Protein AF-A0A832JY62-F1 (afdb_monomer)

Secondary structure (DSSP, 8-state):
------------------------------------------------TTHHHHHHHHHHHHHHHHHHHHHHHHHHHHHHHHHHHHHS--SSSHHHHTEEEEE-SSS-EEEEE-STTHHHHHH-B--EEE--SSSSSEEEEETTEEEEES-EEE--B----SHHHHHHHHHHHHHHHHHHHHH--

Radius of gyration: 41.29 Å; Cα contacts (8 Å, |Δi|>4): 169; chains: 1; bounding box: 67×42×132 Å

pLDDT: mean 79.75, std 22.38, range [31.27, 98.19]

Structure (mmCIF, N/CA/C/O backbone):
data_AF-A0A832JY62-F1
#
_entry.id   AF-A0A832JY62-F1
#
loop_
_atom_site.group_PDB
_atom_site.id
_atom_site.type_symbol
_atom_site.label_atom_id
_atom_site.label_alt_id
_atom_site.label_comp_id
_atom_site.label_asym_id
_atom_site.label_entity_id
_atom_site.label_seq_id
_atom_site.pdbx_PDB_ins_code
_atom_site.Cartn_x
_atom_site.Cartn_y
_atom_site.Cartn_z
_atom_site.occupancy
_atom_site.B_iso_or_equiv
_atom_site.auth_seq_id
_atom_site.auth_comp_id
_atom_site.auth_asym_id
_atom_site.auth_atom_id
_atom_site.pdbx_PDB_model_num
ATOM 1 N N . MET A 1 1 ? -41.270 -20.303 -47.108 1.00 41.47 1 MET A N 1
ATOM 2 C CA . MET A 1 1 ? -42.166 -19.644 -48.076 1.00 41.47 1 MET A CA 1
ATOM 3 C C . MET A 1 1 ? -41.307 -18.665 -48.863 1.00 41.47 1 MET A C 1
ATOM 5 O O . MET A 1 1 ? -41.052 -17.572 -48.389 1.00 41.47 1 MET A O 1
ATOM 9 N N . GLU A 1 2 ? -40.731 -19.135 -49.970 1.00 43.78 2 GLU A N 1
ATOM 10 C CA . GLU A 1 2 ? -40.207 -18.284 -51.058 1.00 43.78 2 GLU A CA 1
ATOM 11 C C . GLU A 1 2 ? -41.409 -17.727 -51.858 1.00 43.78 2 GLU A C 1
ATOM 13 O O . GLU A 1 2 ? -42.483 -18.337 -51.776 1.00 43.78 2 GLU A O 1
ATOM 18 N N . PRO A 1 3 ? -41.300 -16.574 -52.556 1.00 45.66 3 PRO A N 1
ATOM 19 C CA . PRO A 1 3 ? -40.520 -16.409 -53.808 1.00 45.66 3 PRO A CA 1
ATOM 20 C C . PRO A 1 3 ? -39.631 -15.138 -53.799 1.00 45.66 3 PRO A C 1
ATOM 22 O O . PRO A 1 3 ? -39.894 -14.220 -53.035 1.00 45.66 3 PRO A O 1
ATOM 25 N N . ARG A 1 4 ? -38.452 -15.051 -54.438 1.00 35.66 4 ARG A N 1
ATOM 26 C CA . ARG A 1 4 ? -38.005 -15.163 -55.851 1.00 35.66 4 ARG A CA 1
ATOM 27 C C . ARG A 1 4 ? -38.458 -14.044 -56.814 1.00 35.66 4 ARG A C 1
ATOM 29 O O . ARG A 1 4 ? -39.656 -13.854 -56.997 1.00 35.66 4 ARG A O 1
ATOM 36 N N . ARG A 1 5 ? -37.446 -13.551 -57.565 1.00 39.66 5 ARG A N 1
ATOM 37 C CA . ARG A 1 5 ? -37.424 -12.810 -58.858 1.00 39.66 5 ARG A CA 1
ATOM 38 C C . ARG A 1 5 ? -37.505 -11.288 -58.779 1.00 39.66 5 ARG A C 1
ATOM 40 O O . ARG A 1 5 ? -38.208 -10.772 -57.926 1.00 39.66 5 ARG A O 1
ATOM 47 N N . ASP A 1 6 ? -36.951 -10.499 -59.695 1.00 35.69 6 ASP A N 1
ATOM 48 C CA . ASP A 1 6 ? -35.876 -10.543 -60.714 1.00 35.69 6 ASP A CA 1
ATOM 49 C C . ASP A 1 6 ? -35.924 -9.144 -61.379 1.00 35.69 6 ASP A C 1
ATOM 51 O O . ASP A 1 6 ? -36.928 -8.442 -61.252 1.00 35.69 6 ASP A O 1
ATOM 55 N N . ASN A 1 7 ? -34.898 -8.830 -62.176 1.00 33.78 7 ASN A N 1
ATOM 56 C CA . ASN A 1 7 ? -34.826 -7.801 -63.230 1.00 33.78 7 ASN A CA 1
ATOM 57 C C . ASN A 1 7 ? -34.661 -6.330 -62.812 1.00 33.78 7 ASN A C 1
ATOM 59 O O . ASN A 1 7 ? -35.440 -5.791 -62.038 1.00 33.78 7 ASN A O 1
ATOM 63 N N . ALA A 1 8 ? -33.599 -5.626 -63.219 1.00 36.44 8 ALA A N 1
ATOM 64 C CA . ALA A 1 8 ? -33.007 -5.435 -64.558 1.00 36.44 8 ALA A CA 1
ATOM 65 C C . ALA A 1 8 ? -33.852 -4.548 -65.489 1.00 36.44 8 ALA A C 1
ATOM 67 O O . ALA A 1 8 ? -35.018 -4.837 -65.732 1.00 36.44 8 ALA A O 1
ATOM 68 N N . ASP A 1 9 ? -33.163 -3.525 -66.007 1.00 39.41 9 ASP A N 1
ATOM 69 C CA . ASP A 1 9 ? -33.406 -2.752 -67.231 1.00 39.41 9 ASP A CA 1
ATOM 70 C C . ASP A 1 9 ? -34.7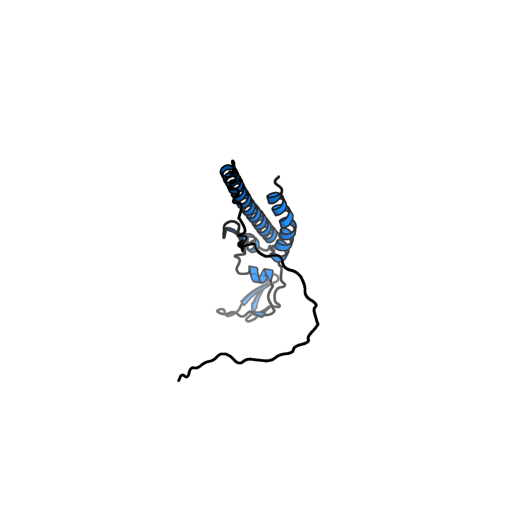66 -2.075 -67.450 1.00 39.41 9 ASP A C 1
ATOM 72 O O . ASP A 1 9 ? -35.760 -2.731 -67.731 1.00 39.41 9 ASP A O 1
ATOM 76 N N . ASP A 1 10 ? -34.750 -0.735 -67.507 1.00 35.62 10 ASP A N 1
ATOM 77 C CA . ASP A 1 10 ? -35.315 0.012 -68.647 1.00 35.62 10 ASP A CA 1
ATOM 78 C C . ASP A 1 10 ? -34.873 1.492 -68.573 1.00 35.62 10 ASP A C 1
ATOM 80 O O . ASP A 1 10 ? -35.190 2.214 -67.634 1.00 35.62 10 ASP A O 1
ATOM 84 N N . GLN A 1 11 ? -33.918 1.919 -69.399 1.00 35.34 11 GLN A N 1
ATOM 85 C CA . GLN A 1 11 ? -34.131 2.577 -70.695 1.00 35.34 11 GLN A CA 1
ATOM 86 C C . GLN A 1 11 ? -34.670 4.028 -70.644 1.00 35.34 11 GLN A C 1
ATOM 88 O O . GLN A 1 11 ? -35.817 4.296 -70.308 1.00 35.34 11 GLN A O 1
ATOM 93 N N . ARG A 1 12 ? -33.850 4.905 -71.256 1.00 35.59 12 ARG A N 1
ATOM 94 C CA . ARG A 1 12 ? -34.181 5.822 -72.377 1.00 35.59 12 ARG A CA 1
ATOM 95 C C . ARG A 1 12 ? -34.446 7.323 -72.133 1.00 35.59 12 ARG A C 1
ATOM 97 O O . ARG A 1 12 ? -35.351 7.713 -71.412 1.00 35.59 12 ARG A O 1
ATOM 104 N N . ARG A 1 13 ? -33.804 8.078 -73.056 1.00 37.00 13 ARG A N 1
ATOM 105 C CA . ARG A 1 13 ? -34.115 9.408 -73.659 1.00 37.00 13 ARG A CA 1
ATOM 106 C C . ARG A 1 13 ? -33.598 10.622 -72.869 1.00 37.00 13 ARG A C 1
ATOM 108 O O . ARG A 1 13 ? -33.845 10.713 -71.684 1.00 37.00 13 ARG A O 1
ATOM 115 N N . GLY A 1 14 ? -32.911 11.619 -73.433 1.00 31.27 14 GLY A N 1
ATOM 116 C CA . GLY A 1 14 ? -32.567 11.979 -74.817 1.00 31.27 14 GLY A CA 1
ATOM 117 C C . GLY A 1 14 ? -32.616 13.513 -74.984 1.00 31.27 14 GLY A C 1
ATOM 118 O O . GLY A 1 14 ? -33.577 14.102 -74.509 1.00 31.27 14 GLY A O 1
ATOM 119 N N . ALA A 1 15 ? -31.612 14.135 -75.626 1.00 38.12 15 ALA A N 1
ATOM 120 C CA . ALA A 1 15 ? -31.622 15.444 -76.336 1.00 38.12 15 ALA A CA 1
ATOM 121 C C . ALA A 1 15 ? -30.154 15.814 -76.675 1.00 38.12 15 ALA A C 1
ATOM 123 O O . ALA A 1 15 ? -29.345 15.917 -75.762 1.00 38.12 15 ALA A O 1
ATOM 124 N N . LEU A 1 16 ? -29.649 15.773 -77.918 1.00 33.66 16 LEU A N 1
ATOM 125 C CA . LEU A 1 16 ? -29.887 16.615 -79.111 1.00 33.66 16 LEU A CA 1
ATOM 126 C C . LEU A 1 16 ? -29.665 18.118 -78.886 1.00 33.66 16 LEU A C 1
ATOM 128 O O . LEU A 1 16 ? -30.463 18.718 -78.184 1.00 33.66 16 LEU A O 1
ATOM 132 N N . LEU A 1 17 ? -28.626 18.669 -79.540 1.00 36.94 17 LEU A N 1
ATOM 133 C CA . LEU A 1 17 ? -28.486 19.985 -80.216 1.00 36.94 17 LEU A CA 1
ATOM 134 C C . LEU A 1 17 ? -27.032 20.048 -80.764 1.00 36.94 17 LEU A C 1
ATOM 136 O O . LEU A 1 17 ? -26.088 20.179 -79.996 1.00 36.94 17 LEU A O 1
ATOM 140 N N . SER A 1 18 ? -26.749 19.610 -81.997 1.00 34.44 18 SER A N 1
ATOM 141 C CA . SER A 1 18 ? -26.730 20.374 -83.265 1.00 34.44 18 SER A CA 1
ATOM 142 C C . SER A 1 18 ? -25.789 21.593 -83.290 1.00 34.44 18 SER A C 1
ATOM 144 O O . SER A 1 18 ? -26.078 22.609 -82.664 1.00 34.44 18 SER A O 1
ATOM 146 N N . GLY A 1 19 ? -24.729 21.525 -84.105 1.00 34.62 19 GLY A N 1
ATOM 147 C CA . GLY A 1 19 ? -23.830 22.651 -84.378 1.00 34.62 19 GLY A CA 1
ATOM 148 C C . GLY A 1 19 ? -22.777 22.362 -85.457 1.00 34.62 19 GLY A C 1
ATOM 149 O O . GLY A 1 19 ? -21.625 22.133 -85.130 1.00 34.62 19 GLY A O 1
ATOM 150 N N . SER A 1 20 ? -23.226 22.330 -86.717 1.00 36.06 20 SER A N 1
ATOM 151 C CA . SER A 1 20 ? -22.556 22.725 -87.978 1.00 36.06 20 SER A CA 1
ATOM 152 C C . SER A 1 20 ? -21.023 22.627 -88.153 1.00 36.06 20 SER A C 1
ATOM 154 O O . SER A 1 20 ? -20.261 23.330 -87.499 1.00 36.06 20 SER A O 1
ATOM 156 N N . GLY A 1 21 ? -20.598 21.870 -89.180 1.00 34.09 21 GLY A N 1
ATOM 157 C CA . GLY A 1 21 ? -19.250 21.919 -89.785 1.00 34.09 21 GLY A CA 1
ATOM 158 C C . GLY A 1 21 ? -18.989 23.180 -90.642 1.00 34.09 21 GLY A C 1
ATOM 159 O O . GLY A 1 21 ? -19.863 24.049 -90.713 1.00 34.09 21 GLY A O 1
ATOM 160 N N . PRO A 1 22 ? -17.828 23.279 -91.335 1.00 45.84 22 PRO A N 1
ATOM 161 C CA . PRO A 1 22 ? -17.599 22.396 -92.482 1.00 45.84 22 PRO A CA 1
ATOM 162 C C . PRO A 1 22 ? -16.175 21.818 -92.672 1.00 45.84 22 PRO A C 1
ATOM 164 O O . PRO A 1 22 ? -15.152 22.467 -92.488 1.00 45.84 22 PRO A O 1
ATOM 167 N N . ASP A 1 23 ? -16.205 20.563 -93.115 1.00 38.84 23 ASP A N 1
ATOM 168 C CA . ASP A 1 23 ? -15.407 19.833 -94.112 1.00 38.84 23 ASP A CA 1
ATOM 169 C C . ASP A 1 23 ? -14.308 20.577 -94.925 1.00 38.84 23 ASP A C 1
ATOM 171 O O . ASP A 1 23 ? -14.597 21.509 -95.678 1.00 38.84 23 ASP A O 1
ATOM 175 N N . ARG A 1 24 ? -13.057 20.079 -94.866 1.00 39.22 24 ARG A N 1
ATOM 176 C CA . ARG A 1 24 ? -12.370 19.308 -95.941 1.00 39.22 24 ARG A CA 1
ATOM 177 C C . ARG A 1 24 ? -10.840 19.303 -95.775 1.00 39.22 24 ARG A C 1
ATOM 179 O O . ARG A 1 24 ? -10.211 20.352 -95.877 1.00 39.22 24 ARG A O 1
ATOM 186 N N . ARG A 1 25 ? -10.249 18.102 -95.720 1.00 35.78 25 ARG A N 1
ATOM 187 C CA . ARG A 1 25 ? -9.328 17.501 -96.724 1.00 35.78 25 ARG A CA 1
ATOM 188 C C . ARG A 1 25 ? -8.416 16.444 -96.074 1.00 35.78 25 ARG A C 1
ATOM 190 O O . ARG A 1 25 ? -7.546 16.770 -95.285 1.00 35.78 25 ARG A O 1
ATOM 197 N N . GLN A 1 26 ? -8.680 15.197 -96.467 1.00 39.81 26 GLN A N 1
ATOM 198 C CA . GLN A 1 26 ? -7.770 14.091 -96.806 1.00 39.81 26 GLN A CA 1
ATOM 199 C C . GLN A 1 26 ? -6.351 14.065 -96.207 1.00 39.81 26 GLN A C 1
ATOM 201 O O . GLN A 1 26 ? -5.515 14.909 -96.514 1.00 39.81 26 GLN A O 1
ATOM 206 N N . GLY A 1 27 ? -6.072 12.966 -95.508 1.00 35.03 27 GLY A N 1
ATOM 207 C CA . GLY A 1 27 ? -4.742 12.430 -95.236 1.00 35.03 27 GLY A CA 1
ATOM 208 C C . GLY A 1 27 ? -4.902 11.017 -94.685 1.00 35.03 27 GLY A C 1
ATOM 209 O O . GLY A 1 27 ? -5.338 10.843 -93.554 1.00 35.03 27 GLY A O 1
ATOM 210 N N . GLU A 1 28 ? -4.679 10.029 -95.542 1.00 38.56 28 GLU A N 1
ATOM 211 C CA . GLU A 1 28 ? -4.754 8.598 -95.257 1.00 38.56 28 GLU A CA 1
ATOM 212 C C . GLU A 1 28 ? -3.644 8.152 -94.298 1.00 38.56 28 GLU A C 1
ATOM 214 O O . GLU A 1 28 ? -2.534 8.666 -94.371 1.00 38.56 28 GLU A O 1
ATOM 219 N N . GLY A 1 29 ? -3.951 7.128 -93.496 1.00 40.09 29 GLY A N 1
ATOM 220 C CA . GLY A 1 29 ? -2.985 6.151 -92.994 1.00 40.09 29 GLY A CA 1
ATOM 221 C C . GLY A 1 29 ? -2.091 6.607 -91.845 1.00 40.09 29 GLY A C 1
ATOM 222 O O . GLY A 1 29 ? -1.123 7.316 -92.054 1.00 40.09 29 GLY A O 1
ATOM 223 N N . GLU A 1 30 ? -2.330 6.065 -90.655 1.00 37.41 30 GLU A N 1
ATOM 224 C CA . GLU A 1 30 ? -1.357 5.143 -90.070 1.00 37.41 30 GLU A CA 1
ATOM 225 C C . GLU A 1 30 ? -1.990 4.360 -88.924 1.00 37.41 30 GLU A C 1
ATOM 227 O O . GLU A 1 30 ? -2.797 4.833 -88.127 1.00 37.41 30 GLU A O 1
ATOM 232 N N . SER A 1 31 ? -1.683 3.082 -88.983 1.00 36.00 31 SER A N 1
ATOM 233 C CA . SER A 1 31 ? -2.134 1.993 -88.156 1.00 36.00 31 SER A CA 1
ATOM 234 C C . SER A 1 31 ? -1.438 1.989 -86.800 1.00 36.00 31 SER A C 1
ATOM 236 O O . SER A 1 31 ? -0.246 2.264 -86.730 1.00 36.00 31 SER A O 1
ATOM 238 N N . SER A 1 32 ? -2.170 1.470 -85.817 1.00 44.47 32 SER A N 1
ATOM 239 C CA . SER A 1 32 ? -1.642 0.702 -84.687 1.00 44.47 32 SER A CA 1
ATOM 240 C C . SER A 1 32 ? -0.983 1.492 -83.557 1.00 44.47 32 SER A C 1
ATOM 242 O O . SER A 1 32 ? 0.049 2.120 -83.730 1.00 44.47 32 SER A O 1
ATOM 244 N N . GLU A 1 33 ? -1.568 1.325 -82.371 1.00 41.84 33 GLU A N 1
ATOM 245 C CA . GL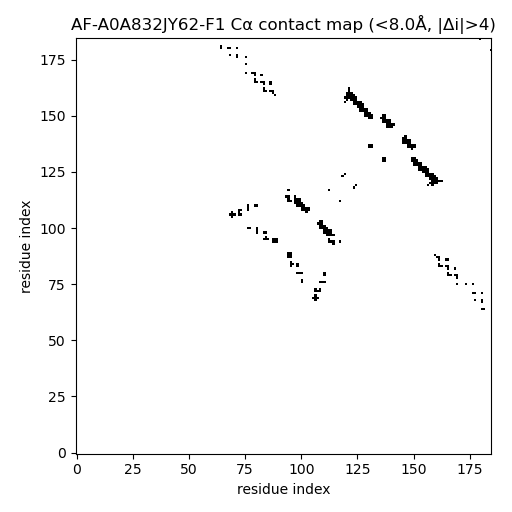U A 1 33 ? -0.923 0.911 -81.111 1.00 41.84 33 G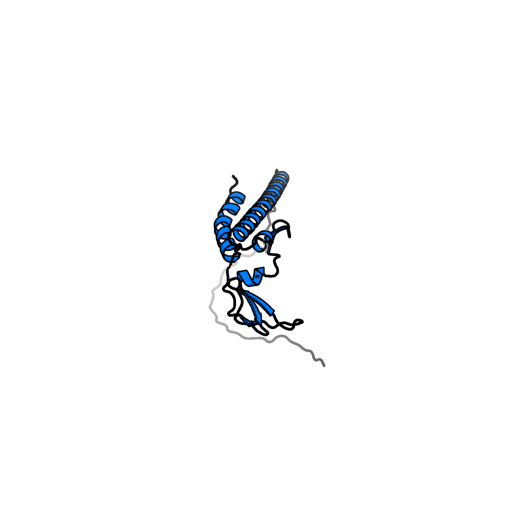LU A CA 1
ATOM 246 C C . GLU A 1 33 ? -1.531 1.679 -79.936 1.00 41.84 33 GLU A C 1
ATOM 248 O O . GLU A 1 33 ? -1.011 2.679 -79.448 1.00 41.84 33 GLU A O 1
ATOM 253 N N . GLU A 1 34 ? -2.669 1.173 -79.451 1.00 43.16 34 GLU A N 1
ATOM 254 C CA . GLU A 1 34 ? -3.119 1.435 -78.086 1.00 43.16 34 GLU A CA 1
ATOM 255 C C . GLU A 1 34 ? -2.125 0.766 -77.126 1.00 43.16 34 GLU A C 1
ATOM 257 O O . GLU A 1 34 ? -2.310 -0.366 -76.681 1.00 43.16 34 GLU A O 1
ATOM 262 N N . ALA A 1 35 ? -1.027 1.461 -76.838 1.00 40.78 35 ALA A N 1
ATOM 263 C CA . ALA A 1 35 ? -0.097 1.081 -75.792 1.00 40.78 35 ALA A CA 1
ATOM 264 C C . ALA A 1 35 ? -0.769 1.320 -74.435 1.00 40.78 35 ALA A C 1
ATOM 266 O O . ALA A 1 35 ? -0.863 2.443 -73.937 1.00 40.78 35 ALA A O 1
ATOM 267 N N . HIS A 1 36 ? -1.268 0.237 -73.842 1.00 48.59 36 HIS A N 1
ATOM 268 C CA . HIS A 1 36 ? -1.489 0.163 -72.406 1.00 48.59 36 HIS A CA 1
ATOM 269 C C . HIS A 1 36 ? -0.164 0.466 -71.703 1.00 48.59 36 HIS A C 1
ATOM 271 O O . HIS A 1 36 ? 0.773 -0.329 -71.742 1.00 48.59 36 HIS A O 1
ATOM 277 N N . GLN A 1 37 ? -0.085 1.638 -71.079 1.00 52.66 37 GLN A N 1
ATOM 278 C CA . GLN A 1 37 ? 0.994 1.981 -70.167 1.00 52.66 37 GLN A CA 1
ATOM 279 C C . GLN A 1 37 ? 0.780 1.160 -68.886 1.00 52.66 37 GLN A C 1
ATOM 281 O O . GLN A 1 37 ? 0.046 1.566 -67.987 1.00 52.66 37 GLN A O 1
ATOM 286 N N . GLU A 1 38 ? 1.355 -0.039 -68.830 1.00 57.62 38 GLU A N 1
ATOM 287 C CA . GLU A 1 38 ? 1.516 -0.752 -67.567 1.00 57.62 38 GLU A CA 1
ATOM 288 C C . GLU A 1 38 ? 2.476 0.070 -66.697 1.00 57.62 38 GLU A C 1
ATOM 290 O O . GLU A 1 38 ? 3.586 0.391 -67.124 1.00 57.62 38 GLU A O 1
ATOM 295 N N . ASP A 1 39 ? 2.032 0.456 -65.498 1.00 54.12 39 ASP A N 1
ATOM 296 C CA . ASP A 1 39 ? 2.879 1.073 -64.477 1.00 54.12 39 ASP A CA 1
ATOM 297 C C . ASP A 1 39 ? 4.049 0.125 -64.165 1.00 54.12 39 ASP A C 1
ATOM 299 O O . ASP A 1 39 ? 3.943 -0.822 -63.376 1.00 54.12 39 ASP A O 1
ATOM 303 N N . GLU A 1 40 ? 5.179 0.364 -64.829 1.00 59.16 40 GLU A N 1
ATOM 304 C CA . GLU A 1 40 ? 6.392 -0.426 -64.692 1.00 59.16 40 GLU A CA 1
ATOM 305 C C . GLU A 1 40 ? 6.986 -0.158 -63.302 1.00 59.16 40 GLU A C 1
ATOM 307 O O . GLU A 1 40 ? 7.678 0.827 -63.037 1.00 59.16 40 GLU A O 1
ATOM 312 N N . THR A 1 41 ? 6.648 -1.026 -62.351 1.00 67.06 41 THR A N 1
ATOM 313 C CA . THR A 1 41 ? 7.131 -0.922 -60.974 1.00 67.06 41 THR A CA 1
ATOM 314 C C . THR A 1 41 ? 8.616 -1.266 -60.926 1.00 67.06 41 THR A C 1
ATOM 316 O O . THR A 1 41 ? 9.015 -2.433 -60.886 1.00 67.06 41 THR A O 1
ATOM 319 N N . VAL A 1 42 ? 9.455 -0.231 -60.880 1.00 69.81 42 VAL A N 1
ATOM 320 C CA . VAL A 1 42 ? 10.898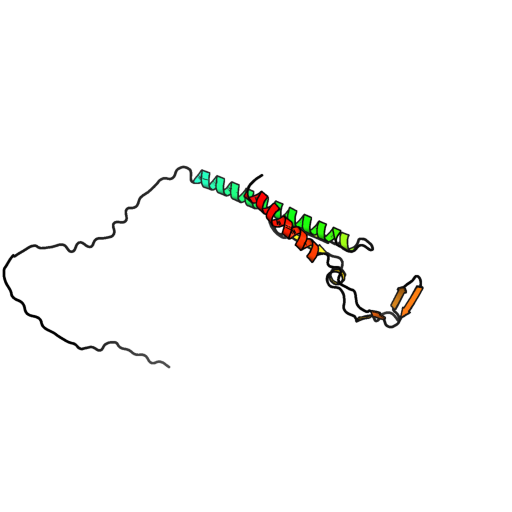 -0.366 -60.660 1.00 69.81 42 VAL A CA 1
ATOM 321 C C . VAL A 1 42 ? 11.143 -0.942 -59.263 1.00 69.81 42 VAL A C 1
ATOM 323 O O . VAL A 1 42 ? 11.021 -0.259 -58.245 1.00 69.81 42 VAL A O 1
ATOM 326 N N . ARG A 1 43 ? 11.503 -2.229 -59.194 1.00 68.75 43 ARG A N 1
ATOM 327 C CA . ARG A 1 43 ? 11.906 -2.883 -57.942 1.00 68.75 43 ARG A CA 1
ATOM 328 C C . ARG A 1 43 ? 13.373 -2.596 -57.648 1.00 68.75 43 ARG A C 1
ATOM 330 O O . ARG A 1 43 ? 14.263 -3.264 -58.169 1.00 68.75 43 ARG A O 1
ATOM 337 N N . ILE A 1 44 ? 13.621 -1.644 -56.755 1.00 75.19 44 ILE A N 1
ATOM 338 C CA . ILE A 1 44 ? 14.956 -1.415 -56.198 1.00 75.19 44 ILE A CA 1
ATOM 339 C C . ILE A 1 44 ? 15.206 -2.451 -55.097 1.00 75.19 44 ILE A C 1
ATOM 341 O O . ILE A 1 44 ? 14.498 -2.492 -54.092 1.00 75.19 44 ILE A O 1
ATOM 345 N N . ARG A 1 45 ? 16.226 -3.296 -55.280 1.00 68.06 45 ARG A N 1
ATOM 346 C CA . ARG A 1 45 ? 16.699 -4.235 -54.255 1.00 68.06 45 ARG A CA 1
ATOM 347 C C . ARG A 1 45 ? 17.948 -3.643 -53.597 1.00 68.06 45 ARG A C 1
ATOM 349 O O . ARG A 1 45 ? 19.036 -3.737 -54.152 1.00 68.06 45 ARG A O 1
ATOM 356 N N . ALA A 1 46 ? 17.784 -3.018 -52.434 1.00 70.50 46 ALA A N 1
ATOM 357 C CA . ALA A 1 46 ? 18.900 -2.531 -51.623 1.00 70.50 46 ALA A CA 1
ATOM 358 C C . ALA A 1 46 ? 19.360 -3.622 -50.641 1.00 70.50 46 ALA A C 1
ATOM 360 O O . ALA A 1 46 ? 18.532 -4.273 -50.004 1.00 70.50 46 ALA A O 1
ATOM 361 N N . ARG A 1 47 ? 20.678 -3.830 -50.525 1.00 69.62 47 ARG A N 1
ATOM 362 C CA . ARG A 1 47 ? 21.293 -4.689 -49.504 1.00 69.62 47 ARG A CA 1
ATOM 363 C C . ARG A 1 47 ? 21.746 -3.791 -48.359 1.00 69.62 47 ARG A C 1
ATOM 365 O O . ARG A 1 47 ? 22.626 -2.962 -48.553 1.00 69.62 47 ARG A O 1
ATOM 372 N N . LEU A 1 48 ? 21.105 -3.931 -47.207 1.00 70.06 48 LEU A N 1
ATOM 373 C CA . LEU A 1 48 ? 21.480 -3.227 -45.987 1.00 70.06 48 LEU A CA 1
ATOM 374 C C . LEU A 1 48 ? 22.431 -4.133 -45.203 1.00 70.06 48 LEU A C 1
ATOM 376 O O . LEU A 1 48 ? 22.036 -5.211 -44.764 1.00 70.06 48 LEU A O 1
ATOM 380 N N . GLU A 1 49 ? 23.685 -3.718 -45.084 1.00 79.12 49 GLU A N 1
ATOM 381 C CA . GLU A 1 49 ? 24.656 -4.332 -44.176 1.00 79.12 49 GLU A CA 1
ATOM 382 C C . GLU A 1 49 ? 24.432 -3.746 -42.773 1.00 79.12 49 GLU A C 1
ATOM 384 O O . GLU A 1 49 ? 24.168 -2.549 -42.654 1.00 79.12 49 GLU A O 1
ATOM 389 N N . GLY A 1 50 ? 24.480 -4.563 -41.716 1.00 81.50 50 GLY A N 1
ATOM 390 C CA . GLY A 1 50 ? 24.306 -4.076 -40.338 1.00 81.50 50 GLY A CA 1
ATOM 391 C C . GLY A 1 50 ? 22.914 -4.264 -39.713 1.00 81.50 50 GLY A C 1
ATOM 392 O O . GLY A 1 50 ? 22.666 -3.773 -38.613 1.00 81.50 50 GLY A O 1
ATOM 393 N N . LEU A 1 51 ? 21.962 -4.907 -40.404 1.00 83.44 51 LEU A N 1
ATOM 394 C CA . LEU A 1 51 ? 20.601 -5.103 -39.872 1.00 83.44 51 LEU A CA 1
ATOM 395 C C . LEU A 1 51 ? 20.549 -6.084 -38.692 1.00 83.44 51 LEU A C 1
ATOM 397 O O . LEU A 1 51 ? 19.699 -5.919 -37.818 1.00 83.44 51 LEU A O 1
ATOM 401 N N . GLU A 1 52 ? 21.422 -7.092 -38.673 1.00 86.12 52 GLU A N 1
ATOM 402 C CA . GLU A 1 52 ? 21.504 -8.057 -37.570 1.00 86.12 52 GLU A CA 1
ATOM 403 C C . GLU A 1 52 ? 22.081 -7.385 -36.319 1.00 86.12 52 GLU A C 1
ATOM 405 O O . GLU A 1 52 ? 21.488 -7.470 -35.247 1.00 86.12 52 GLU A O 1
ATOM 410 N N . GLU A 1 53 ? 23.149 -6.601 -36.474 1.00 88.12 53 GLU A N 1
ATOM 411 C CA . GLU A 1 53 ? 23.752 -5.815 -35.398 1.00 88.12 53 GLU A CA 1
ATOM 412 C C . GLU A 1 53 ? 22.763 -4.797 -34.815 1.00 88.12 53 GLU A C 1
ATOM 414 O O . GLU A 1 53 ? 22.638 -4.671 -33.597 1.00 88.12 53 GLU A O 1
ATOM 419 N N . LEU A 1 54 ? 21.992 -4.114 -35.669 1.00 87.31 54 LEU A N 1
ATOM 420 C CA . LEU A 1 54 ? 20.925 -3.221 -35.219 1.00 87.31 54 LEU A CA 1
ATOM 421 C C . LEU A 1 54 ? 19.840 -3.977 -34.436 1.00 87.31 54 LEU A C 1
ATOM 423 O O . LEU A 1 54 ? 19.345 -3.475 -33.425 1.00 87.31 54 LEU A O 1
ATOM 427 N N . ALA A 1 55 ? 19.445 -5.168 -34.893 1.00 86.81 55 ALA A N 1
ATOM 428 C CA . ALA A 1 55 ? 18.452 -5.985 -34.201 1.00 86.81 55 ALA A CA 1
ATOM 429 C C . ALA A 1 55 ? 18.950 -6.434 -32.815 1.00 86.81 55 ALA A C 1
ATOM 431 O O . ALA A 1 55 ? 18.180 -6.395 -31.847 1.00 86.81 55 ALA A O 1
ATOM 432 N N . ASP A 1 56 ? 20.230 -6.785 -32.695 1.00 90.81 56 ASP A N 1
ATOM 433 C CA . ASP A 1 56 ? 20.873 -7.131 -31.426 1.00 90.81 56 ASP A CA 1
ATOM 434 C C . ASP A 1 56 ? 20.957 -5.924 -30.480 1.00 90.81 56 ASP A C 1
ATOM 436 O O . ASP A 1 56 ? 20.609 -6.032 -29.298 1.00 90.81 56 ASP A O 1
ATOM 440 N N . GLU A 1 57 ? 21.336 -4.747 -30.988 1.00 89.38 57 GLU A N 1
ATOM 441 C CA . GLU A 1 57 ? 21.370 -3.504 -30.209 1.00 89.38 57 GLU A CA 1
ATOM 442 C C . GLU A 1 57 ? 19.978 -3.091 -29.713 1.00 89.38 57 GLU A C 1
ATOM 444 O O . GLU A 1 57 ? 19.810 -2.754 -28.534 1.00 89.38 57 GLU A O 1
ATOM 449 N N . LEU A 1 58 ? 18.957 -3.166 -30.573 1.00 88.00 58 LEU A N 1
ATOM 450 C CA . LEU A 1 58 ? 17.566 -2.895 -30.200 1.00 88.00 58 LEU A CA 1
ATOM 451 C C . LEU A 1 58 ? 17.056 -3.899 -29.161 1.00 88.00 58 LEU A C 1
ATOM 453 O O . LEU A 1 58 ? 16.386 -3.511 -28.199 1.00 88.00 58 LEU A O 1
ATOM 457 N N . SER A 1 59 ? 17.411 -5.177 -29.305 1.00 90.06 59 SER A N 1
ATOM 458 C CA . SER A 1 59 ? 17.070 -6.221 -28.335 1.00 90.06 59 SER A CA 1
ATOM 459 C C . SER A 1 59 ? 17.715 -5.937 -26.979 1.00 90.06 59 SER A C 1
ATOM 461 O O . SER A 1 59 ? 17.025 -5.921 -25.955 1.00 90.06 59 SER A O 1
ATOM 463 N N . ALA A 1 60 ? 19.009 -5.613 -26.954 1.00 88.19 60 ALA A N 1
ATOM 464 C CA . ALA A 1 60 ? 19.723 -5.245 -25.736 1.00 88.19 60 ALA A CA 1
ATOM 465 C C . ALA A 1 60 ? 19.143 -3.981 -25.077 1.00 88.19 60 ALA A C 1
ATOM 467 O O . ALA A 1 60 ? 18.998 -3.932 -23.851 1.00 88.19 60 ALA A O 1
ATOM 468 N N . LEU A 1 61 ? 18.770 -2.972 -25.870 1.00 86.75 61 LEU A N 1
ATOM 469 C CA . LEU A 1 61 ? 18.110 -1.764 -25.378 1.00 86.75 61 LEU A CA 1
ATOM 470 C C . LEU A 1 61 ? 16.747 -2.085 -24.756 1.00 86.75 61 LEU A C 1
ATOM 472 O O . LEU A 1 61 ? 16.465 -1.627 -23.650 1.00 86.75 61 LEU A O 1
ATOM 476 N N . SER A 1 62 ? 15.926 -2.909 -25.412 1.00 87.94 62 SER A N 1
ATOM 477 C CA . SER A 1 62 ? 14.613 -3.309 -24.892 1.00 87.94 62 SER A CA 1
ATOM 478 C C . SER A 1 62 ? 14.723 -4.030 -23.543 1.00 87.94 62 SER A C 1
ATOM 480 O O . SER A 1 62 ? 13.981 -3.721 -22.610 1.00 87.94 62 SER A O 1
ATOM 482 N N . LEU A 1 63 ? 15.717 -4.912 -23.393 1.00 86.56 63 LEU A N 1
ATOM 483 C CA . LEU A 1 63 ? 16.000 -5.611 -22.140 1.00 86.56 63 LEU A CA 1
ATOM 484 C C . LEU A 1 63 ? 16.442 -4.640 -21.037 1.00 86.56 63 LEU A C 1
ATOM 486 O O . LEU A 1 63 ? 16.010 -4.773 -19.889 1.00 86.56 63 LEU A O 1
ATOM 490 N N . ARG A 1 64 ? 17.276 -3.644 -21.367 1.00 85.00 64 ARG A N 1
ATOM 491 C CA . ARG A 1 64 ? 17.703 -2.595 -20.425 1.00 85.00 64 ARG A CA 1
ATOM 492 C C . ARG A 1 64 ? 16.535 -1.719 -19.982 1.00 85.00 64 ARG A C 1
ATOM 494 O O . ARG A 1 64 ? 16.386 -1.489 -18.784 1.00 85.00 64 ARG A O 1
ATOM 501 N N . LEU A 1 65 ? 15.692 -1.284 -20.919 1.00 86.12 65 LEU A N 1
ATOM 502 C CA . LEU A 1 65 ? 14.484 -0.511 -20.624 1.00 86.12 65 LEU A CA 1
ATOM 503 C C . LEU A 1 65 ? 13.510 -1.319 -19.760 1.00 86.12 65 LEU A C 1
ATOM 505 O O . LEU A 1 65 ? 12.995 -0.793 -18.777 1.00 86.12 65 LEU A O 1
ATOM 509 N N . GLY A 1 66 ? 13.317 -2.606 -20.065 1.00 86.50 66 GLY A N 1
ATOM 510 C CA . GLY A 1 66 ? 12.486 -3.510 -19.270 1.00 86.50 66 GLY A CA 1
ATOM 511 C C . GLY A 1 66 ? 12.994 -3.671 -17.835 1.00 86.50 66 GLY A C 1
ATOM 512 O O . GLY A 1 66 ? 12.223 -3.529 -16.885 1.00 86.50 66 GLY A O 1
ATOM 513 N N . ARG A 1 67 ? 14.304 -3.892 -17.653 1.00 86.56 67 ARG A N 1
ATOM 514 C CA . ARG A 1 67 ? 14.919 -3.975 -16.317 1.00 86.56 67 ARG A CA 1
ATOM 515 C C . ARG A 1 67 ? 14.789 -2.660 -15.555 1.00 86.56 67 ARG A C 1
ATOM 517 O O . ARG A 1 67 ? 14.315 -2.663 -14.424 1.00 86.56 67 ARG A O 1
ATOM 524 N N . GLY A 1 68 ? 15.144 -1.542 -16.181 1.00 87.81 68 GLY A N 1
ATOM 525 C CA . GLY A 1 68 ? 15.040 -0.239 -15.534 1.00 87.81 68 GLY A CA 1
ATOM 526 C C . GLY A 1 68 ? 13.595 0.107 -15.153 1.00 87.81 68 GLY A C 1
ATOM 527 O O . GLY A 1 68 ? 13.363 0.730 -14.116 1.00 87.81 68 GLY A O 1
ATOM 528 N N . ALA A 1 69 ? 12.612 -0.301 -15.965 1.00 87.94 69 ALA A N 1
ATOM 529 C CA . ALA A 1 69 ? 11.199 -0.089 -15.670 1.00 87.94 69 ALA A CA 1
ATOM 530 C C . ALA A 1 69 ? 10.766 -0.908 -14.448 1.00 87.94 69 ALA A C 1
ATOM 532 O O . ALA A 1 69 ? 10.069 -0.385 -13.577 1.00 87.94 69 ALA A O 1
ATOM 533 N N . ALA A 1 70 ? 11.228 -2.158 -14.337 1.00 89.38 70 ALA A N 1
ATOM 534 C CA . ALA A 1 70 ? 11.003 -2.988 -13.157 1.00 89.38 70 ALA A CA 1
ATOM 535 C C . ALA A 1 70 ? 11.645 -2.385 -11.894 1.00 89.38 70 ALA A C 1
ATOM 537 O O . ALA A 1 70 ? 10.975 -2.288 -10.863 1.00 89.38 70 ALA A O 1
ATOM 538 N N . ASP A 1 71 ? 12.887 -1.903 -11.984 1.00 90.94 71 ASP A N 1
ATOM 539 C CA . ASP A 1 71 ? 13.588 -1.255 -10.867 1.00 90.94 71 ASP A CA 1
ATOM 540 C C . ASP A 1 71 ? 12.882 0.038 -10.431 1.00 90.94 71 ASP A C 1
ATOM 542 O O . ASP A 1 71 ? 12.658 0.274 -9.242 1.00 90.94 71 ASP A O 1
ATOM 546 N N . SER A 1 72 ? 12.442 0.847 -11.398 1.00 91.62 72 SER A N 1
ATOM 547 C CA . SER A 1 72 ? 11.673 2.072 -11.153 1.00 91.62 72 SER A CA 1
ATOM 548 C C . SER A 1 72 ? 10.331 1.774 -10.483 1.00 91.62 72 SER A C 1
ATOM 550 O O . SER A 1 72 ? 9.933 2.462 -9.540 1.00 91.62 72 SER A O 1
ATOM 552 N N . ALA A 1 73 ? 9.635 0.727 -10.931 1.00 92.50 73 ALA A N 1
ATOM 553 C CA . ALA A 1 73 ? 8.381 0.290 -10.331 1.00 92.50 73 ALA A CA 1
ATOM 554 C C . ALA A 1 73 ? 8.578 -0.187 -8.885 1.00 92.50 73 ALA A C 1
ATOM 556 O O . ALA A 1 73 ? 7.796 0.187 -8.007 1.00 92.50 73 ALA A O 1
ATOM 557 N N . LEU A 1 74 ? 9.642 -0.951 -8.612 1.00 93.88 74 LEU A N 1
ATOM 558 C CA . LEU A 1 74 ? 9.994 -1.366 -7.253 1.00 93.88 74 LEU A CA 1
ATOM 559 C C . LEU A 1 74 ? 10.304 -0.160 -6.365 1.00 93.88 74 LEU A C 1
ATOM 561 O O . LEU A 1 74 ? 9.850 -0.109 -5.219 1.00 93.88 74 LEU A O 1
ATOM 565 N N . GLN A 1 75 ? 11.056 0.812 -6.887 1.00 93.75 75 GLN A N 1
ATOM 566 C CA . GLN A 1 75 ? 11.400 2.027 -6.159 1.00 93.75 75 GLN A CA 1
ATOM 567 C C . GLN A 1 75 ? 10.138 2.802 -5.773 1.00 93.75 75 GLN A C 1
ATOM 569 O O . GLN A 1 75 ? 9.953 3.120 -4.599 1.00 93.75 75 GLN A O 1
ATOM 574 N N . LEU A 1 76 ? 9.233 3.036 -6.728 1.00 94.88 76 LEU A N 1
ATOM 575 C CA . LEU A 1 76 ? 7.960 3.717 -6.485 1.00 94.88 76 LEU A CA 1
ATOM 576 C C . LEU A 1 76 ? 7.098 2.977 -5.461 1.00 94.88 76 LEU A C 1
ATOM 578 O O . LEU A 1 76 ? 6.575 3.595 -4.534 1.00 94.88 76 LEU A O 1
ATOM 582 N N . ALA A 1 77 ? 6.973 1.656 -5.599 1.00 96.00 77 ALA A N 1
ATOM 583 C CA . ALA A 1 77 ? 6.179 0.841 -4.689 1.00 96.00 77 ALA A CA 1
ATOM 584 C C . ALA A 1 77 ? 6.761 0.824 -3.265 1.00 96.00 77 ALA A C 1
ATOM 586 O O . ALA A 1 77 ? 6.014 0.910 -2.290 1.00 96.00 77 ALA A O 1
ATOM 587 N N . SER A 1 78 ? 8.089 0.780 -3.139 1.00 96.12 78 SER A N 1
ATOM 588 C CA . SER A 1 78 ? 8.785 0.856 -1.851 1.00 96.12 78 SER A CA 1
ATOM 589 C C . SER A 1 78 ? 8.599 2.221 -1.197 1.00 96.12 78 SER A C 1
ATOM 591 O O . SER A 1 78 ? 8.218 2.290 -0.032 1.00 96.12 78 SER A O 1
ATOM 593 N N . THR A 1 79 ? 8.772 3.315 -1.948 1.00 96.12 79 THR A N 1
ATOM 594 C CA . THR A 1 79 ? 8.517 4.669 -1.436 1.00 96.12 79 THR A CA 1
ATOM 595 C C . THR A 1 79 ? 7.058 4.844 -1.017 1.00 96.12 79 THR A C 1
ATOM 597 O O . THR A 1 79 ? 6.794 5.432 0.028 1.00 96.12 79 THR A O 1
ATOM 600 N N . PHE A 1 80 ? 6.106 4.292 -1.773 1.00 97.25 80 PHE A N 1
ATOM 601 C CA . PHE A 1 80 ? 4.690 4.316 -1.406 1.00 97.25 80 PHE A CA 1
ATOM 602 C C . PHE A 1 80 ? 4.414 3.568 -0.100 1.00 97.25 80 PHE A C 1
ATOM 604 O O . PHE A 1 80 ? 3.725 4.098 0.772 1.00 97.25 80 PHE A O 1
ATOM 611 N N . ALA A 1 81 ? 4.973 2.366 0.059 1.00 97.81 81 ALA A N 1
ATOM 612 C CA . ALA A 1 81 ? 4.822 1.581 1.278 1.00 97.81 81 ALA A CA 1
ATOM 613 C C . ALA A 1 81 ? 5.418 2.300 2.500 1.00 97.81 81 ALA A C 1
ATOM 615 O O . ALA A 1 81 ? 4.764 2.367 3.540 1.00 97.81 81 ALA A O 1
ATOM 616 N N . GLU A 1 82 ? 6.614 2.880 2.375 1.00 97.50 82 GLU A N 1
ATOM 617 C CA . GLU A 1 82 ? 7.238 3.662 3.450 1.00 97.50 82 GLU A CA 1
ATOM 618 C C . GLU A 1 82 ? 6.420 4.900 3.812 1.00 97.50 82 GLU A C 1
ATOM 620 O O . GLU A 1 82 ? 6.160 5.169 4.985 1.00 97.50 82 GLU A O 1
ATOM 625 N N . GLU A 1 83 ? 5.936 5.632 2.815 1.00 97.50 83 GLU A N 1
ATOM 626 C CA . GLU A 1 83 ? 5.133 6.822 3.059 1.00 97.50 83 GLU A CA 1
ATOM 627 C C . GLU A 1 83 ? 3.795 6.477 3.733 1.00 97.50 83 GLU A C 1
ATOM 629 O O . GLU A 1 83 ? 3.353 7.174 4.650 1.00 97.50 83 GLU A O 1
ATOM 634 N N . ALA A 1 84 ? 3.174 5.360 3.344 1.00 97.69 84 ALA A N 1
ATOM 635 C CA . ALA A 1 84 ? 1.986 4.838 4.008 1.00 97.69 84 ALA A CA 1
ATOM 636 C C . ALA A 1 84 ? 2.279 4.447 5.468 1.00 97.69 84 ALA A C 1
ATOM 638 O O . ALA A 1 84 ? 1.488 4.768 6.357 1.00 97.69 84 ALA A O 1
ATOM 639 N N . ARG A 1 85 ? 3.431 3.816 5.747 1.00 97.88 85 ARG A N 1
ATOM 640 C CA . ARG A 1 85 ? 3.877 3.474 7.112 1.00 97.88 85 ARG A CA 1
ATOM 641 C C . ARG A 1 85 ? 4.117 4.709 7.974 1.00 97.88 85 ARG A C 1
ATOM 643 O O . ARG A 1 85 ? 3.678 4.729 9.123 1.00 97.88 85 ARG A O 1
ATOM 650 N N . ASN A 1 86 ? 4.758 5.736 7.424 1.00 96.88 86 ASN A N 1
ATOM 651 C CA . ASN A 1 86 ? 5.049 6.987 8.127 1.00 96.88 86 ASN A CA 1
ATOM 652 C C . ASN A 1 86 ? 3.779 7.762 8.494 1.00 96.88 86 ASN A C 1
ATOM 654 O O . ASN A 1 86 ? 3.733 8.440 9.519 1.00 96.88 86 ASN A O 1
ATOM 658 N N . ARG A 1 87 ? 2.736 7.653 7.668 1.00 96.56 87 ARG A N 1
ATOM 659 C CA . ARG A 1 87 ? 1.454 8.339 7.876 1.00 96.56 87 ARG A CA 1
ATOM 660 C C . ARG A 1 87 ? 0.451 7.528 8.691 1.00 96.56 87 ARG A C 1
ATOM 662 O O . ARG A 1 87 ? -0.524 8.096 9.185 1.00 96.56 87 ARG A O 1
ATOM 669 N N . ALA A 1 88 ? 0.664 6.222 8.837 1.00 96.62 88 ALA A N 1
ATOM 670 C CA . ALA A 1 88 ? -0.225 5.350 9.588 1.00 96.62 88 ALA A CA 1
ATOM 671 C C . ALA A 1 88 ? -0.292 5.774 11.070 1.00 96.62 88 ALA A C 1
ATOM 673 O O . ALA A 1 88 ? 0.742 5.874 11.735 1.00 96.62 88 ALA A O 1
ATOM 674 N N . PRO A 1 89 ? -1.495 5.979 11.640 1.00 94.94 89 PRO A N 1
ATOM 675 C CA . PRO A 1 89 ? -1.636 6.306 13.054 1.00 94.94 89 PRO A CA 1
ATOM 676 C C . PRO A 1 89 ? -1.055 5.218 13.966 1.00 94.94 89 PRO A C 1
ATOM 678 O O . PRO A 1 89 ? -1.367 4.032 13.823 1.00 94.94 89 PRO A O 1
ATOM 681 N N . VAL A 1 90 ? -0.273 5.627 14.967 1.00 93.62 90 VAL A N 1
ATOM 682 C CA . VAL A 1 90 ? 0.393 4.706 15.895 1.00 93.62 90 VAL A CA 1
ATOM 683 C C . VAL A 1 90 ? -0.266 4.760 17.273 1.00 93.62 90 VAL A C 1
ATOM 685 O O . VAL A 1 90 ? -0.276 5.790 17.938 1.00 93.62 90 VAL A O 1
ATOM 688 N N . ARG A 1 91 ? -0.810 3.617 17.707 1.00 87.88 91 ARG A N 1
ATOM 689 C CA . ARG A 1 91 ? -1.109 3.325 19.123 1.00 87.88 91 ARG A CA 1
ATOM 690 C C . ARG A 1 91 ? -0.203 2.216 19.647 1.00 87.88 91 ARG A C 1
ATOM 692 O O . ARG A 1 91 ? 0.491 2.407 20.631 1.00 87.88 91 ARG A O 1
ATOM 699 N N . THR A 1 92 ? -0.200 1.075 18.957 1.00 93.06 92 THR A N 1
ATOM 700 C CA . THR A 1 92 ? 0.634 -0.100 19.276 1.00 93.06 92 THR A CA 1
ATOM 701 C C . THR A 1 92 ? 1.634 -0.456 18.172 1.00 93.06 92 THR A C 1
ATOM 703 O O . THR A 1 92 ? 2.411 -1.380 18.346 1.00 93.06 92 THR A O 1
ATOM 706 N N . GLY A 1 93 ? 1.591 0.216 17.015 1.00 95.31 93 GLY A N 1
ATOM 707 C CA . GLY A 1 93 ? 2.415 -0.108 15.837 1.00 95.31 93 GLY A CA 1
ATOM 708 C C . GLY A 1 93 ? 1.787 -1.117 14.867 1.00 95.31 93 GLY A C 1
ATOM 709 O O . GLY A 1 93 ? 2.018 -1.016 13.669 1.00 95.31 93 GLY A O 1
ATOM 710 N N . ARG A 1 94 ? 0.867 -1.978 15.328 1.00 97.19 94 ARG A N 1
ATOM 711 C CA . ARG A 1 94 ? 0.296 -3.082 14.525 1.00 97.19 94 ARG A CA 1
ATOM 712 C C . ARG A 1 94 ? -0.224 -2.686 13.136 1.00 97.19 94 ARG A C 1
ATOM 714 O O . ARG A 1 94 ? -0.072 -3.462 12.204 1.00 97.19 94 ARG A O 1
ATOM 721 N N . LEU A 1 95 ? -0.856 -1.515 12.982 1.00 97.38 95 LEU A N 1
ATOM 722 C CA . LEU A 1 95 ? -1.330 -1.065 11.664 1.00 97.38 95 LEU A CA 1
ATOM 723 C C . LEU A 1 95 ? -0.161 -0.812 10.711 1.00 97.38 95 LEU A C 1
ATOM 725 O O . LEU A 1 95 ? -0.151 -1.347 9.608 1.00 97.38 95 LEU A O 1
ATOM 729 N N . ARG A 1 96 ? 0.819 -0.025 11.157 1.00 97.31 96 ARG A N 1
ATOM 730 C CA . ARG A 1 96 ? 2.028 0.294 10.398 1.00 97.31 96 ARG A CA 1
ATOM 731 C C . ARG A 1 96 ? 2.769 -0.981 10.008 1.00 97.31 96 ARG A C 1
ATOM 733 O O . ARG A 1 96 ? 3.103 -1.163 8.845 1.00 97.31 96 ARG A O 1
ATOM 740 N N . ASP A 1 97 ? 2.946 -1.880 10.967 1.00 97.62 97 ASP A N 1
ATOM 741 C CA . ASP A 1 97 ? 3.704 -3.115 10.766 1.00 97.62 97 ASP A CA 1
ATOM 742 C C . ASP A 1 97 ? 2.944 -4.113 9.865 1.00 97.62 97 ASP A C 1
ATOM 744 O O . ASP A 1 97 ? 3.547 -4.986 9.250 1.00 97.62 97 ASP A O 1
ATOM 748 N N . SER A 1 98 ? 1.619 -3.958 9.728 1.00 97.75 98 SER A N 1
ATOM 749 C CA . SER A 1 98 ? 0.796 -4.756 8.808 1.00 97.75 98 SER A CA 1
ATOM 750 C C . SER A 1 98 ? 0.881 -4.322 7.342 1.00 97.75 98 SER A C 1
ATOM 752 O O . SER A 1 98 ? 0.332 -5.018 6.483 1.00 97.75 98 SER A O 1
ATOM 754 N N . ILE A 1 99 ? 1.515 -3.177 7.053 1.00 98.19 99 ILE A N 1
ATOM 755 C CA . ILE A 1 99 ? 1.695 -2.669 5.690 1.00 98.19 99 ILE A CA 1
ATOM 756 C C . ILE A 1 99 ? 2.842 -3.434 5.036 1.00 98.19 99 ILE A C 1
ATOM 758 O O . ILE A 1 99 ? 4.006 -3.303 5.424 1.00 98.19 99 ILE A O 1
ATOM 762 N N . THR A 1 100 ? 2.511 -4.211 4.014 1.00 97.50 100 THR A N 1
ATOM 763 C CA . THR A 1 100 ? 3.440 -5.085 3.294 1.00 97.50 100 THR A CA 1
ATOM 764 C C . THR A 1 100 ? 3.511 -4.707 1.821 1.00 97.50 100 THR A C 1
ATOM 766 O O . THR A 1 100 ? 2.585 -4.106 1.280 1.00 97.50 100 THR A O 1
ATOM 769 N N . LEU A 1 101 ? 4.636 -5.039 1.192 1.00 97.75 101 LEU A N 1
ATOM 770 C CA . LEU A 1 101 ? 4.899 -4.861 -0.232 1.00 97.75 101 LEU A CA 1
ATOM 771 C C . LEU A 1 101 ? 5.228 -6.234 -0.815 1.00 97.75 101 LEU A C 1
ATOM 773 O O . LEU A 1 101 ? 6.096 -6.929 -0.288 1.00 97.75 101 LEU A O 1
ATOM 777 N N . ARG A 1 102 ? 4.577 -6.609 -1.915 1.00 96.69 102 ARG A N 1
ATOM 778 C CA . ARG A 1 102 ? 4.881 -7.844 -2.648 1.00 96.69 102 ARG A CA 1
ATOM 779 C C . ARG A 1 102 ? 4.857 -7.631 -4.154 1.00 96.69 102 ARG A C 1
ATOM 781 O O . ARG A 1 102 ? 4.094 -6.812 -4.664 1.00 96.69 102 ARG A O 1
ATOM 788 N N . ARG A 1 103 ? 5.666 -8.404 -4.876 1.00 95.94 103 ARG A N 1
ATOM 789 C CA . ARG A 1 103 ? 5.648 -8.450 -6.345 1.00 95.94 103 ARG A CA 1
ATOM 790 C C . ARG A 1 103 ? 4.445 -9.272 -6.817 1.00 95.94 103 ARG A C 1
ATOM 792 O O . ARG A 1 103 ? 4.167 -10.331 -6.260 1.00 95.94 103 ARG A O 1
ATOM 799 N N . ALA A 1 104 ? 3.731 -8.771 -7.817 1.00 95.12 104 ALA A N 1
ATOM 800 C CA . ALA A 1 104 ? 2.556 -9.408 -8.418 1.00 95.12 104 ALA A CA 1
ATOM 801 C C . ALA A 1 104 ? 2.714 -9.676 -9.926 1.00 95.12 104 ALA A C 1
ATOM 803 O O . ALA A 1 104 ? 1.943 -10.443 -10.489 1.00 95.12 104 ALA A O 1
ATOM 804 N N . GLY A 1 105 ? 3.709 -9.066 -10.569 1.00 91.38 105 GLY A N 1
ATOM 805 C CA . GLY A 1 105 ? 4.032 -9.231 -11.986 1.00 91.38 105 GLY A CA 1
ATOM 806 C C . GLY A 1 105 ? 5.392 -8.611 -12.292 1.00 91.38 105 GLY A C 1
ATOM 807 O O . GLY A 1 105 ? 6.119 -8.251 -11.361 1.00 91.38 105 GLY A O 1
ATOM 808 N N . ASP A 1 106 ? 5.740 -8.456 -13.571 1.00 85.81 106 ASP A N 1
ATOM 809 C CA . ASP A 1 106 ? 7.119 -8.107 -13.920 1.00 85.81 106 ASP A CA 1
ATOM 810 C C . ASP A 1 106 ? 7.577 -6.730 -13.442 1.00 85.81 106 ASP A C 1
ATOM 812 O O . ASP A 1 106 ? 8.679 -6.588 -12.904 1.00 85.81 106 ASP A O 1
ATOM 816 N N . SER A 1 107 ? 6.673 -5.759 -13.522 1.00 88.88 107 SER A N 1
ATOM 817 C CA . SER A 1 107 ? 6.827 -4.405 -12.980 1.00 88.88 107 SER A CA 1
ATOM 818 C C . SER A 1 107 ? 5.606 -4.010 -12.143 1.00 88.88 107 SER A C 1
ATOM 820 O O . SER A 1 107 ? 5.265 -2.837 -12.019 1.00 88.88 107 SER A O 1
ATOM 822 N N . THR A 1 108 ? 4.905 -5.002 -11.590 1.00 92.44 108 THR A N 1
ATOM 823 C CA . THR A 1 108 ? 3.672 -4.798 -10.825 1.00 92.44 108 THR A CA 1
ATOM 824 C C . THR A 1 108 ? 3.890 -5.205 -9.383 1.00 92.44 108 THR A C 1
ATOM 826 O O . THR A 1 108 ? 4.289 -6.335 -9.090 1.00 92.44 108 THR A O 1
ATOM 829 N N . TYR A 1 109 ? 3.574 -4.288 -8.478 1.00 96.06 109 TYR 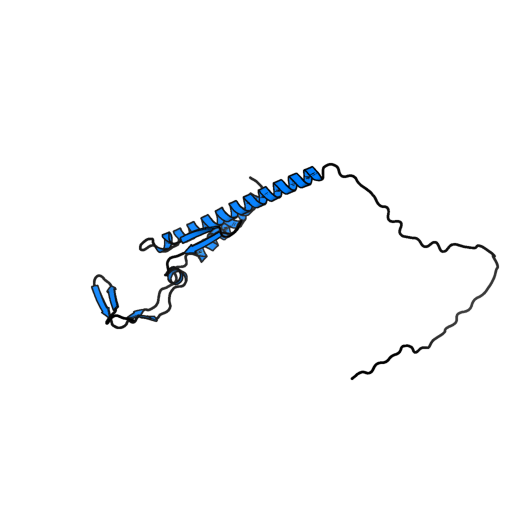A N 1
ATOM 830 C CA . TYR A 1 109 ? 3.716 -4.465 -7.043 1.00 96.06 109 TYR A CA 1
ATOM 831 C C . TYR A 1 109 ? 2.401 -4.143 -6.347 1.00 96.06 109 TYR A C 1
ATOM 833 O O . TYR A 1 109 ? 1.670 -3.243 -6.757 1.00 96.06 109 TYR A O 1
ATOM 841 N N . ILE A 1 110 ? 2.110 -4.888 -5.288 1.00 97.19 110 ILE A N 1
ATOM 842 C CA . ILE A 1 110 ? 0.936 -4.694 -4.446 1.00 97.19 110 ILE A CA 1
ATOM 843 C C . ILE A 1 110 ? 1.420 -4.259 -3.072 1.00 97.19 110 ILE A C 1
ATOM 845 O O . ILE A 1 110 ? 2.271 -4.917 -2.469 1.00 97.19 110 ILE A O 1
ATOM 849 N N . VAL A 1 111 ? 0.863 -3.147 -2.598 1.00 97.62 111 VAL A N 1
ATOM 850 C CA . VAL A 1 111 ? 1.040 -2.656 -1.234 1.00 97.62 111 VAL A CA 1
ATOM 851 C C . VAL A 1 111 ? -0.295 -2.776 -0.517 1.00 97.62 111 VAL A C 1
ATOM 853 O O . VAL A 1 111 ? -1.301 -2.246 -0.985 1.00 97.62 111 VAL A O 1
ATOM 856 N N . GLU A 1 112 ? -0.311 -3.496 0.599 1.00 97.44 112 GLU A N 1
ATOM 857 C CA . GLU A 1 112 ? -1.536 -3.816 1.332 1.00 97.44 112 GLU A CA 1
ATOM 858 C C . GLU A 1 112 ? -1.338 -3.715 2.845 1.00 97.44 112 GLU A C 1
ATOM 860 O O . GLU A 1 112 ? -0.258 -4.005 3.358 1.00 97.44 112 GLU A O 1
ATOM 865 N N . ALA A 1 113 ? -2.389 -3.313 3.566 1.00 97.88 113 ALA A N 1
ATOM 866 C CA . ALA A 1 113 ? -2.433 -3.330 5.026 1.00 97.88 113 ALA A CA 1
ATOM 867 C C . ALA A 1 113 ? -3.278 -4.520 5.488 1.00 97.88 113 ALA A C 1
ATOM 869 O O . ALA A 1 113 ? -4.491 -4.541 5.289 1.00 97.88 113 ALA A O 1
ATOM 870 N N . THR A 1 114 ? -2.640 -5.499 6.127 1.00 97.25 114 THR A N 1
ATOM 871 C CA . THR A 1 114 ? -3.289 -6.764 6.520 1.00 97.25 114 THR A CA 1
ATOM 872 C C . THR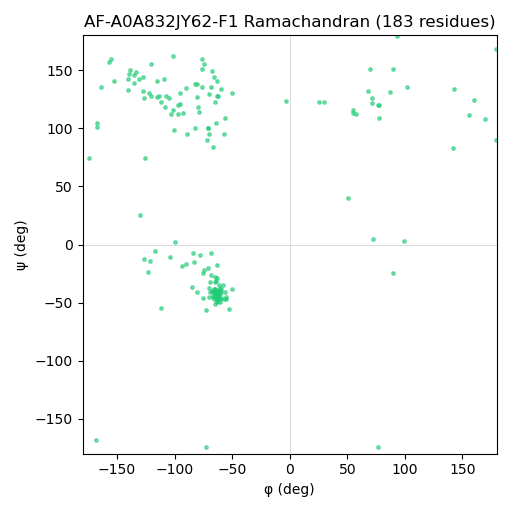 A 1 114 ? -4.039 -6.685 7.8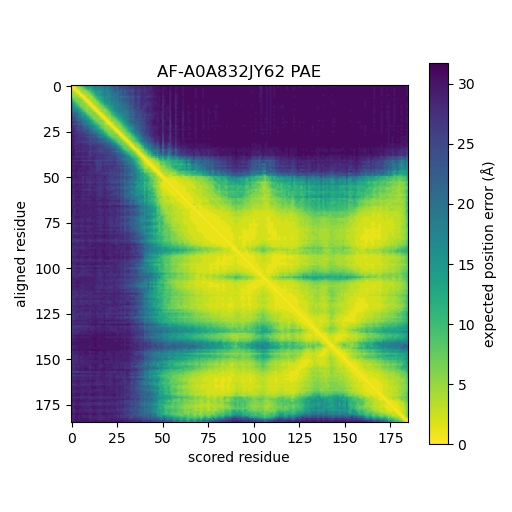53 1.00 97.25 114 THR A C 1
ATOM 874 O O . THR A 1 114 ? -4.752 -7.616 8.232 1.00 97.25 114 THR A O 1
ATOM 877 N N . ALA A 1 115 ? -3.922 -5.575 8.592 1.00 97.25 115 ALA A N 1
ATOM 878 C CA . ALA A 1 115 ? -4.703 -5.375 9.804 1.00 97.25 115 ALA A CA 1
ATOM 879 C C . ALA A 1 115 ? -6.209 -5.316 9.468 1.00 97.25 115 ALA A C 1
ATOM 881 O O . ALA A 1 115 ? -6.621 -4.471 8.672 1.00 97.25 115 ALA A O 1
ATOM 882 N N . PRO A 1 116 ? -7.068 -6.118 10.130 1.00 96.94 116 PRO A N 1
ATOM 883 C CA . PRO A 1 116 ? -8.493 -6.215 9.786 1.00 96.94 116 PRO A CA 1
ATOM 884 C C . PRO A 1 116 ? -9.257 -4.899 9.983 1.00 96.94 116 PRO A C 1
ATOM 886 O O . PRO A 1 116 ? -10.348 -4.723 9.454 1.00 96.94 116 PRO A O 1
ATOM 889 N N . TYR A 1 117 ? -8.686 -3.963 10.745 1.00 95.69 117 TYR A N 1
ATOM 890 C CA . TYR A 1 117 ? -9.264 -2.650 11.003 1.00 95.69 117 TYR A CA 1
ATOM 891 C C . TYR A 1 117 ? -8.682 -1.523 10.137 1.00 95.69 117 TYR A C 1
ATOM 893 O O . TYR A 1 117 ? -9.085 -0.374 10.309 1.00 95.69 117 TYR A O 1
ATOM 901 N N . ALA A 1 118 ? -7.757 -1.812 9.214 1.00 97.12 118 ALA A N 1
ATOM 902 C CA . ALA A 1 118 ? -7.112 -0.796 8.378 1.00 97.12 118 ALA A CA 1
ATOM 903 C C . ALA A 1 118 ? -8.131 0.039 7.583 1.00 97.12 118 ALA A C 1
ATOM 905 O O . ALA A 1 118 ? -8.028 1.264 7.548 1.00 97.12 118 ALA A O 1
ATOM 906 N N . GLY A 1 119 ? -9.168 -0.603 7.033 1.00 96.81 119 GLY A N 1
ATOM 907 C CA . GLY A 1 119 ? -10.244 0.088 6.318 1.00 96.81 119 GLY A CA 1
ATOM 908 C C . GLY A 1 119 ? -11.030 1.066 7.198 1.00 96.81 119 GLY A C 1
ATOM 909 O O . GLY A 1 119 ? -11.322 2.178 6.766 1.00 96.81 119 GLY A O 1
ATOM 910 N N . TYR A 1 120 ? -11.310 0.708 8.456 1.00 96.69 120 TYR A N 1
ATOM 911 C CA . TYR A 1 120 ? -11.984 1.617 9.393 1.00 96.69 120 TYR A CA 1
ATOM 912 C C . TYR A 1 120 ? -11.105 2.808 9.789 1.00 96.69 120 TYR A C 1
ATOM 914 O O . TYR A 1 120 ? -11.630 3.859 10.147 1.00 96.69 120 TYR A O 1
ATOM 922 N N . VAL A 1 121 ? -9.777 2.664 9.731 1.00 96.94 121 VAL A N 1
ATOM 923 C CA . VAL A 1 121 ? -8.849 3.779 9.956 1.00 96.94 121 VAL A CA 1
ATOM 924 C C . VAL A 1 121 ? -8.815 4.699 8.738 1.00 96.94 121 VAL A C 1
ATOM 926 O O . VAL A 1 121 ? -8.937 5.907 8.910 1.00 96.94 121 VAL A O 1
ATOM 929 N N . GLU A 1 122 ? -8.721 4.150 7.525 1.00 97.25 122 GLU A N 1
ATOM 930 C CA . GLU A 1 122 ? -8.682 4.943 6.288 1.00 97.25 122 GLU A CA 1
ATOM 931 C C . GLU A 1 122 ? -9.980 5.737 6.075 1.00 97.25 122 GLU A C 1
ATOM 933 O O . GLU A 1 122 ? -9.942 6.942 5.825 1.00 97.25 122 GLU A O 1
ATOM 938 N N . TYR A 1 123 ? -11.133 5.077 6.212 1.00 97.12 123 TYR A N 1
ATOM 939 C CA . TYR A 1 123 ? -12.435 5.642 5.838 1.00 97.12 123 TYR A CA 1
ATOM 940 C C . TYR A 1 123 ? -13.285 6.101 7.025 1.00 97.12 123 TYR A C 1
ATOM 942 O O . TYR A 1 123 ? -14.286 6.793 6.836 1.00 97.12 123 TYR A O 1
ATOM 950 N N . GLY A 1 124 ? -12.886 5.761 8.249 1.00 96.94 124 GLY A N 1
ATOM 951 C CA . GLY A 1 124 ? -13.694 6.004 9.434 1.00 96.94 124 GLY A CA 1
ATOM 952 C C . GLY A 1 124 ? -14.847 5.007 9.582 1.00 96.94 124 GLY A C 1
ATOM 953 O O . GLY A 1 124 ? -14.992 4.039 8.833 1.00 96.94 124 GLY A O 1
ATOM 954 N N . SER A 1 125 ? -15.688 5.248 10.584 1.00 97.06 125 SER A N 1
ATOM 955 C CA . SER A 1 125 ? -16.920 4.496 10.823 1.00 97.06 125 SER A CA 1
ATOM 956 C C . SER A 1 125 ? -18.068 5.451 11.133 1.00 97.06 125 SER A C 1
ATOM 958 O O . SER A 1 125 ? -17.868 6.496 11.750 1.00 97.06 125 SER A O 1
ATOM 960 N N . ARG A 1 126 ? -19.279 5.097 10.694 1.00 96.62 126 ARG A N 1
ATOM 961 C CA . ARG A 1 126 ? -20.498 5.864 10.988 1.00 96.62 126 ARG A CA 1
ATOM 962 C C . ARG A 1 126 ? -20.966 5.613 12.429 1.00 96.62 126 ARG A C 1
ATOM 964 O O . ARG A 1 126 ? -20.601 4.576 12.995 1.00 96.62 126 ARG A O 1
ATOM 971 N N . PRO A 1 127 ? -21.784 6.512 13.007 1.00 97.56 127 PRO A N 1
ATOM 972 C CA . PRO A 1 127 ? -22.471 6.233 14.260 1.00 97.56 127 PRO A CA 1
ATOM 973 C C . PRO A 1 127 ? -23.196 4.888 14.200 1.00 97.56 127 PRO A C 1
ATOM 975 O O . PRO A 1 127 ? -23.895 4.599 13.228 1.00 97.56 127 PRO A O 1
ATOM 978 N N . HIS A 1 128 ? -22.998 4.050 15.212 1.00 96.44 128 HIS A N 1
ATOM 979 C CA . HIS A 1 128 ? -23.603 2.726 15.269 1.00 96.44 128 HIS A CA 1
ATOM 980 C C . HIS A 1 128 ? -23.742 2.237 16.703 1.00 96.44 128 HIS A C 1
ATOM 982 O O . HIS A 1 128 ? -23.059 2.682 17.626 1.00 96.44 128 HIS A O 1
ATOM 988 N N . THR A 1 129 ? -24.638 1.279 16.875 1.00 96.94 129 THR A N 1
ATOM 989 C CA . THR A 1 129 ? -24.888 0.648 18.161 1.00 96.94 129 THR A CA 1
ATOM 990 C C . THR A 1 129 ? -24.076 -0.639 18.261 1.00 96.94 129 THR A C 1
ATOM 992 O O . THR A 1 129 ? -24.101 -1.468 17.351 1.00 96.94 129 THR A O 1
ATOM 995 N N . ILE A 1 130 ? -23.354 -0.808 19.365 1.00 95.69 130 ILE A N 1
ATOM 996 C CA . ILE A 1 130 ? -22.587 -2.011 19.682 1.00 95.69 130 ILE A CA 1
ATOM 997 C C . ILE A 1 130 ? -23.353 -2.778 20.755 1.00 95.69 130 ILE A C 1
ATOM 999 O O . ILE A 1 130 ? -23.675 -2.231 21.812 1.00 95.69 130 ILE A O 1
ATOM 1003 N N . GLU A 1 131 ? -23.627 -4.048 20.475 1.00 95.69 131 GLU A N 1
ATOM 1004 C CA . GLU A 1 131 ? -24.367 -4.955 21.353 1.00 95.69 131 GLU A CA 1
ATOM 1005 C C . GLU A 1 131 ? -23.599 -6.276 21.502 1.00 95.69 131 GLU A C 1
ATOM 1007 O O . GLU A 1 131 ? -22.986 -6.756 20.536 1.00 95.69 131 GLU A O 1
ATOM 1012 N N . PRO A 1 132 ? -23.596 -6.882 22.701 1.00 94.75 132 PRO A N 1
ATOM 1013 C CA . PRO A 1 132 ? -22.932 -8.151 22.930 1.00 94.75 132 PRO A CA 1
ATOM 1014 C C . PRO A 1 132 ? -23.698 -9.271 22.217 1.00 94.75 132 PRO A C 1
ATOM 1016 O O . PRO A 1 132 ? -24.903 -9.426 22.372 1.00 94.75 132 PRO A O 1
ATOM 1019 N N . ARG A 1 133 ? -22.986 -10.084 21.428 1.00 92.31 133 ARG A N 1
ATOM 1020 C CA . ARG A 1 133 ? -23.605 -11.182 20.660 1.00 92.31 133 ARG A CA 1
ATOM 1021 C C . ARG A 1 133 ? -23.768 -12.475 21.458 1.00 92.31 133 ARG A C 1
ATOM 1023 O O . ARG A 1 133 ? -24.729 -13.200 21.253 1.00 92.31 133 ARG A O 1
ATOM 1030 N N . ARG A 1 134 ? -22.799 -12.787 22.325 1.00 93.94 134 ARG A N 1
ATOM 1031 C CA . ARG A 1 134 ? -22.749 -14.037 23.116 1.00 93.94 134 ARG A CA 1
ATOM 1032 C C . ARG A 1 134 ? -22.595 -13.806 24.622 1.00 93.94 134 ARG A C 1
ATOM 1034 O O . ARG A 1 134 ? -22.726 -14.742 25.399 1.00 93.94 134 ARG A O 1
ATOM 1041 N N . ALA A 1 135 ? -22.272 -12.581 25.028 1.00 93.06 135 ALA A N 1
ATOM 1042 C CA . ALA A 1 135 ? -22.056 -12.208 26.422 1.00 93.06 135 ALA A CA 1
ATOM 1043 C C . ALA A 1 135 ? -23.282 -11.478 26.988 1.00 93.06 135 ALA A C 1
ATOM 1045 O O . ALA A 1 135 ? -24.098 -10.957 26.234 1.00 93.06 135 ALA A O 1
ATOM 1046 N N . ARG A 1 136 ? -23.386 -11.396 28.322 1.00 93.75 136 ARG A N 1
ATOM 1047 C CA . ARG A 1 136 ? -24.468 -10.655 29.002 1.00 93.75 136 ARG A CA 1
ATOM 1048 C C . ARG A 1 136 ? -24.278 -9.134 28.964 1.00 93.75 136 ARG A C 1
ATOM 1050 O O . ARG A 1 136 ? -25.248 -8.397 29.087 1.00 93.75 136 ARG A O 1
ATOM 1057 N N . ALA A 1 137 ? -23.037 -8.669 28.823 1.00 94.75 137 ALA A N 1
ATOM 1058 C CA . ALA A 1 137 ? -22.686 -7.254 28.746 1.00 94.75 137 ALA A CA 1
ATOM 1059 C C . ALA A 1 137 ? -21.340 -7.061 28.029 1.00 94.75 137 ALA A C 1
ATOM 1061 O O . ALA A 1 137 ? -20.505 -7.968 27.992 1.00 94.75 137 ALA A O 1
ATOM 1062 N N . LEU A 1 138 ? -21.132 -5.866 27.483 1.00 94.25 138 LEU A N 1
ATOM 1063 C CA . LEU A 1 138 ? -19.853 -5.367 26.985 1.00 94.25 138 LEU A CA 1
ATOM 1064 C C . LEU A 1 138 ? -19.025 -4.853 28.161 1.00 94.25 138 LEU A C 1
ATOM 1066 O O . LEU A 1 138 ? -19.560 -4.159 29.022 1.00 94.25 138 LEU A O 1
ATOM 1070 N N . ARG A 1 139 ? -17.726 -5.155 28.170 1.00 94.44 139 ARG A N 1
ATOM 1071 C CA . ARG A 1 139 ? -16.755 -4.582 29.108 1.00 94.44 139 ARG A CA 1
ATOM 1072 C C . ARG A 1 139 ? -16.044 -3.421 28.423 1.00 94.44 139 ARG A C 1
ATOM 1074 O O . ARG A 1 139 ? -15.406 -3.626 27.394 1.00 94.44 139 ARG A O 1
ATOM 1081 N N . ILE A 1 140 ? -16.156 -2.225 28.986 1.00 91.44 140 ILE A N 1
ATOM 1082 C CA . ILE A 1 140 ? -15.596 -0.993 28.429 1.00 91.44 140 ILE A CA 1
ATOM 1083 C C . ILE A 1 140 ? -14.630 -0.411 29.448 1.00 91.44 140 ILE A C 1
ATOM 1085 O O . ILE A 1 140 ? -14.993 -0.222 30.606 1.00 91.44 140 ILE A O 1
ATOM 1089 N N . GLU A 1 141 ? -13.412 -0.113 29.013 1.00 92.00 141 GLU A N 1
ATOM 1090 C CA . GLU A 1 141 ? -12.445 0.639 29.806 1.00 92.00 141 GLU A CA 1
ATOM 1091 C C . GLU A 1 141 ? -12.424 2.085 29.306 1.00 92.00 141 GLU A C 1
ATOM 1093 O O . GLU A 1 141 ? -12.083 2.341 28.151 1.00 92.00 141 GLU A O 1
ATOM 1098 N N . ALA A 1 142 ? -12.823 3.022 30.164 1.00 85.62 142 ALA A N 1
ATOM 1099 C CA . ALA A 1 142 ? -12.826 4.454 29.884 1.00 85.62 142 ALA A CA 1
ATOM 1100 C C . ALA A 1 142 ? -12.373 5.211 31.139 1.00 85.62 142 ALA A C 1
ATOM 1102 O O . ALA A 1 142 ? -12.825 4.900 32.240 1.00 85.62 142 ALA A O 1
ATOM 1103 N N . ASP A 1 143 ? -11.451 6.164 30.986 1.00 87.38 143 ASP A N 1
ATOM 1104 C CA . ASP A 1 143 ? -10.935 7.012 32.075 1.00 87.38 143 ASP A CA 1
ATOM 1105 C C . ASP A 1 143 ? -10.459 6.229 33.317 1.00 87.38 143 ASP A C 1
ATOM 1107 O O . ASP A 1 143 ? -10.720 6.596 34.462 1.00 87.38 143 ASP A O 1
ATOM 1111 N N . GLY A 1 144 ? -9.794 5.088 33.090 1.00 90.94 144 GLY A N 1
ATOM 1112 C CA . GLY A 1 144 ? -9.291 4.207 34.153 1.00 90.94 144 GLY A CA 1
ATOM 1113 C C . GLY A 1 144 ? -10.373 3.413 34.897 1.00 90.94 144 GLY A C 1
ATOM 1114 O O . GLY A 1 144 ? -10.064 2.701 35.850 1.00 90.94 144 GLY A O 1
ATOM 1115 N N . ARG A 1 145 ? -11.638 3.500 34.473 1.00 92.56 145 ARG A N 1
ATOM 1116 C CA . ARG A 1 145 ? -12.769 2.771 35.056 1.00 92.56 145 ARG A CA 1
ATOM 1117 C C . ARG A 1 145 ? -13.248 1.687 34.100 1.00 92.56 145 ARG A C 1
ATOM 1119 O O . ARG A 1 145 ? -13.297 1.878 32.888 1.00 92.56 145 ARG A O 1
ATOM 1126 N N . THR A 1 146 ? -13.630 0.543 34.661 1.00 94.44 146 THR A N 1
ATOM 1127 C CA . THR A 1 146 ? -14.306 -0.520 33.908 1.00 94.44 146 THR A CA 1
ATOM 1128 C C . THR A 1 146 ? -15.814 -0.368 34.080 1.00 94.44 146 THR A C 1
ATOM 1130 O O . THR A 1 146 ? -16.316 -0.435 35.200 1.00 94.44 146 THR A O 1
ATOM 1133 N N . VAL A 1 147 ? -16.534 -0.187 32.975 1.00 92.75 147 VAL A N 1
ATOM 1134 C CA . VAL A 1 147 ? -17.998 -0.098 32.929 1.00 92.75 147 VAL A CA 1
ATOM 1135 C C . VAL A 1 147 ? -18.549 -1.283 32.142 1.00 92.75 147 VAL A C 1
ATOM 1137 O O . VAL A 1 147 ? -17.984 -1.681 31.121 1.00 92.75 147 VAL A O 1
ATOM 1140 N N . TYR A 1 148 ? -19.666 -1.837 32.612 1.00 94.75 148 TYR A N 1
ATOM 1141 C CA . TYR A 1 148 ? -20.400 -2.882 31.909 1.00 94.75 148 TYR A CA 1
ATOM 1142 C C . TYR A 1 148 ? -21.692 -2.316 31.327 1.00 94.75 148 TYR A C 1
ATOM 1144 O O . TYR A 1 148 ? -22.477 -1.703 32.047 1.00 94.75 148 TYR A O 1
ATOM 1152 N N . ALA A 1 149 ? -21.922 -2.527 30.032 1.00 92.12 149 ALA A N 1
ATOM 1153 C CA . ALA A 1 149 ? -23.105 -2.023 29.338 1.00 92.12 149 ALA A CA 1
ATOM 1154 C C . ALA A 1 149 ? -23.721 -3.101 28.443 1.00 92.12 149 ALA A C 1
ATOM 1156 O O . ALA A 1 149 ? -23.009 -3.823 27.749 1.00 92.12 149 ALA A O 1
ATOM 1157 N N . GLN A 1 150 ? -25.051 -3.195 28.413 1.00 94.62 150 GLN A N 1
ATOM 1158 C CA . GLN A 1 150 ? -25.742 -4.064 27.449 1.00 94.62 150 GLN A CA 1
ATOM 1159 C C . GLN A 1 150 ? -25.724 -3.479 26.032 1.00 94.62 150 GLN A C 1
ATOM 1161 O O . GLN A 1 150 ? -25.873 -4.212 25.061 1.00 94.62 150 GLN A O 1
ATOM 1166 N N . ARG A 1 151 ? -25.531 -2.162 25.907 1.00 94.25 151 ARG A N 1
ATOM 1167 C CA . ARG A 1 151 ? -25.549 -1.450 24.633 1.00 94.25 151 ARG A CA 1
ATOM 1168 C C . ARG A 1 151 ? -24.687 -0.199 24.696 1.00 94.25 151 ARG A C 1
ATOM 1170 O O . ARG A 1 151 ? -24.706 0.506 25.702 1.00 94.25 151 ARG A O 1
ATOM 1177 N N . VAL A 1 152 ? -23.968 0.089 23.615 1.00 94.81 152 VAL A N 1
ATOM 1178 C CA . VAL A 1 152 ? -23.169 1.313 23.455 1.00 94.81 152 VAL A CA 1
ATOM 1179 C C . VAL A 1 152 ? -23.565 2.001 22.163 1.00 94.81 152 VAL A C 1
ATOM 1181 O O . VAL A 1 152 ? -23.504 1.393 21.099 1.00 94.81 152 VAL A O 1
ATOM 1184 N N . HIS A 1 153 ? -23.928 3.277 22.242 1.00 95.06 153 HIS A N 1
ATOM 1185 C CA . HIS A 1 153 ? -24.118 4.118 21.064 1.00 95.06 153 HIS A CA 1
ATOM 1186 C C . HIS A 1 153 ? -22.780 4.775 20.717 1.00 95.06 153 HIS A C 1
ATOM 1188 O O . HIS A 1 153 ? -22.393 5.776 21.313 1.00 95.06 153 HIS A O 1
ATOM 1194 N N . HIS A 1 154 ? -22.037 4.167 19.794 1.00 93.88 154 HIS A N 1
ATOM 1195 C CA . HIS A 1 154 ? -20.750 4.682 19.351 1.00 93.88 154 HIS A CA 1
ATOM 1196 C C . HIS A 1 154 ? -20.982 5.806 18.324 1.00 93.88 154 HIS A C 1
ATOM 1198 O O . HIS A 1 154 ? -21.670 5.565 17.329 1.00 93.88 154 HIS A O 1
ATOM 1204 N N . PRO A 1 155 ? -20.399 7.010 18.496 1.00 95.69 155 PRO A N 1
ATOM 1205 C CA . PRO A 1 155 ? -20.592 8.138 17.572 1.00 95.69 155 PRO A CA 1
ATOM 1206 C C 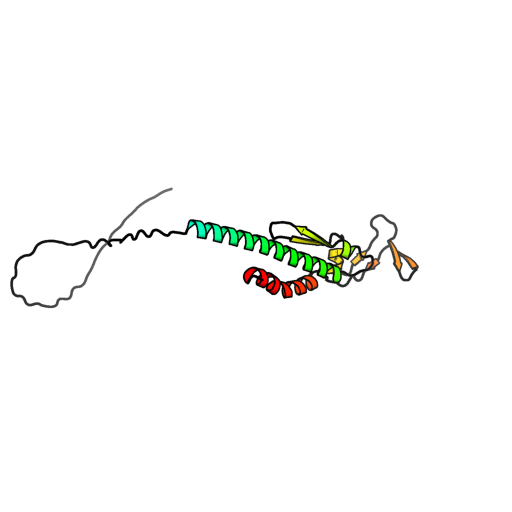. PRO A 1 155 ? -19.953 7.910 16.194 1.00 95.69 155 PRO A C 1
ATOM 1208 O O . PRO A 1 155 ? -20.139 8.698 15.275 1.00 95.69 155 PRO A O 1
ATOM 1211 N N . GLY A 1 156 ? -19.200 6.825 16.041 1.00 96.00 156 GLY A N 1
ATOM 1212 C CA . GLY A 1 156 ? -18.361 6.576 14.879 1.00 96.00 156 GLY A CA 1
ATOM 1213 C C . GLY A 1 156 ? -16.939 7.068 15.117 1.00 96.00 156 GLY A C 1
ATOM 1214 O O . GLY A 1 156 ? -16.594 7.570 16.186 1.00 96.00 156 GLY A O 1
ATOM 1215 N N . SER A 1 157 ? -16.088 6.871 14.124 1.00 95.25 157 SER A N 1
ATOM 1216 C CA . SER A 1 157 ? -14.688 7.285 14.154 1.00 95.25 157 SER A CA 1
ATOM 1217 C C . SER A 1 157 ? -14.382 8.101 12.910 1.00 95.25 157 SER A C 1
ATOM 1219 O O . SER A 1 157 ? -14.705 7.677 11.801 1.00 95.25 157 SER A O 1
ATOM 1221 N N . ALA A 1 158 ? -13.742 9.256 13.084 1.00 96.69 158 ALA A N 1
ATOM 1222 C CA . ALA A 1 158 ? -13.300 10.068 11.957 1.00 96.69 158 ALA A CA 1
ATOM 1223 C C . ALA A 1 158 ? -12.205 9.338 11.147 1.00 96.69 158 ALA A C 1
ATOM 1225 O O . ALA A 1 158 ? -11.368 8.655 11.753 1.00 96.69 158 ALA A O 1
ATOM 1226 N N . PRO A 1 159 ? -12.185 9.483 9.808 1.00 96.75 159 PRO A N 1
ATOM 1227 C CA . PRO A 1 159 ? -11.140 8.915 8.964 1.00 96.75 159 PRO A CA 1
ATOM 1228 C C . PRO A 1 159 ? -9.772 9.515 9.294 1.00 96.75 159 PRO A C 1
ATOM 1230 O O . PRO A 1 159 ? -9.632 10.718 9.516 1.00 96.75 159 PRO A O 1
ATOM 1233 N N . ARG A 1 160 ? -8.748 8.666 9.281 1.00 96.50 160 ARG A N 1
ATOM 1234 C CA . ARG A 1 160 ? -7.333 9.027 9.397 1.00 96.50 160 ARG A CA 1
ATOM 1235 C C . ARG A 1 160 ? -6.595 8.420 8.201 1.00 96.50 160 ARG A C 1
ATOM 1237 O O . ARG A 1 160 ? -5.935 7.391 8.357 1.00 96.50 160 ARG A O 1
ATOM 1244 N N . PRO A 1 161 ? -6.763 9.013 7.006 1.00 96.88 161 PRO A N 1
ATOM 1245 C CA . PRO A 1 161 ? -6.275 8.423 5.773 1.00 96.88 161 PRO A CA 1
ATOM 1246 C C . PRO A 1 161 ? -4.749 8.423 5.734 1.00 96.88 161 PRO A C 1
ATOM 1248 O O . PRO A 1 161 ? -4.110 9.434 6.032 1.00 96.88 161 PRO A O 1
ATOM 1251 N N . PHE A 1 162 ? -4.172 7.301 5.322 1.00 96.75 162 PHE A N 1
ATOM 1252 C CA . PHE A 1 162 ? -2.731 7.119 5.155 1.00 96.75 162 PHE A CA 1
ATOM 1253 C C . PHE A 1 162 ? -2.377 6.687 3.728 1.00 96.75 162 PHE A C 1
ATOM 1255 O O . PHE A 1 162 ? -1.285 7.005 3.262 1.00 96.75 162 PHE A O 1
ATOM 1262 N N . TRP A 1 163 ? -3.313 6.076 2.991 1.00 96.69 163 TRP A N 1
ATOM 1263 C CA . TRP A 1 163 ? -3.093 5.696 1.594 1.00 96.69 163 TRP A CA 1
ATOM 1264 C C . TRP A 1 163 ? -3.085 6.883 0.646 1.00 96.69 163 TRP A C 1
ATOM 1266 O O . TRP A 1 163 ? -2.106 7.100 -0.066 1.00 96.69 163 TRP A O 1
ATOM 1276 N N . ARG A 1 164 ? -4.169 7.669 0.642 1.00 94.56 164 ARG A N 1
ATOM 1277 C CA . ARG A 1 164 ? -4.289 8.831 -0.247 1.00 94.56 164 ARG A CA 1
ATOM 1278 C C . ARG A 1 164 ? -3.087 9.774 -0.121 1.00 94.56 164 ARG A C 1
ATOM 1280 O O . ARG A 1 164 ? -2.435 9.999 -1.133 1.00 94.56 164 ARG A O 1
ATOM 1287 N N . PRO A 1 165 ? -2.723 10.288 1.068 1.00 95.25 165 PRO A N 1
ATOM 1288 C CA . PRO A 1 165 ? -1.583 11.196 1.169 1.00 95.25 165 PRO A CA 1
ATOM 1289 C C . PRO A 1 165 ? -0.239 10.553 0.781 1.00 95.25 165 PRO A C 1
ATOM 1291 O O . PRO A 1 165 ? 0.630 11.256 0.267 1.00 95.25 165 PRO A O 1
ATOM 1294 N N . ALA A 1 166 ? -0.063 9.238 0.964 1.00 96.19 166 ALA A N 1
ATOM 1295 C CA . ALA A 1 166 ? 1.126 8.540 0.477 1.00 96.19 166 ALA A CA 1
ATOM 1296 C C . ALA A 1 166 ? 1.189 8.491 -1.057 1.00 96.19 166 ALA A C 1
ATOM 1298 O O . ALA A 1 166 ? 2.244 8.721 -1.649 1.00 96.19 166 ALA A O 1
ATOM 1299 N N . LEU A 1 167 ? 0.048 8.266 -1.712 1.00 94.44 167 LEU A N 1
ATOM 1300 C CA . LEU A 1 167 ? -0.047 8.234 -3.169 1.00 94.44 167 LEU A CA 1
ATOM 1301 C C . LEU A 1 167 ? 0.264 9.606 -3.775 1.00 94.44 167 LEU A C 1
ATOM 1303 O O . LEU A 1 167 ? 1.013 9.702 -4.744 1.00 94.44 167 LEU A O 1
ATOM 1307 N N . GLU A 1 168 ? -0.280 10.666 -3.177 1.00 94.19 168 GLU A N 1
ATOM 1308 C CA . GLU A 1 168 ? -0.021 12.054 -3.573 1.00 94.19 168 GLU A CA 1
ATOM 1309 C C . GLU A 1 168 ? 1.480 12.371 -3.558 1.00 94.19 168 GLU A C 1
ATOM 1311 O O . GLU A 1 168 ? 2.014 12.937 -4.515 1.00 94.19 168 GLU A O 1
ATOM 1316 N N . ARG A 1 169 ? 2.181 11.947 -2.497 1.00 92.56 169 ARG A N 1
ATOM 1317 C CA . ARG A 1 169 ? 3.623 12.159 -2.349 1.00 92.56 169 ARG A CA 1
ATOM 1318 C C . ARG A 1 169 ? 4.425 11.444 -3.433 1.00 92.56 169 ARG A C 1
ATOM 1320 O O . ARG A 1 169 ? 5.326 12.057 -4.007 1.00 92.56 169 ARG A O 1
ATOM 1327 N N . VAL A 1 170 ? 4.104 10.178 -3.706 1.00 92.19 170 VAL A N 1
ATOM 1328 C CA . VAL A 1 170 ? 4.811 9.357 -4.703 1.00 92.19 170 VAL A CA 1
ATOM 1329 C C . VAL A 1 170 ? 4.534 9.832 -6.119 1.00 92.19 170 VAL A C 1
ATOM 1331 O O . VAL A 1 170 ? 5.451 9.876 -6.937 1.00 92.19 170 VAL A O 1
ATOM 1334 N N . ARG A 1 171 ? 3.305 10.264 -6.415 1.00 90.38 171 ARG A N 1
ATOM 1335 C CA . ARG A 1 171 ? 2.963 10.808 -7.732 1.00 90.38 171 ARG A CA 1
ATOM 1336 C C . ARG A 1 171 ? 3.825 12.020 -8.097 1.00 90.38 171 ARG A C 1
ATOM 1338 O O . ARG A 1 171 ? 4.202 12.155 -9.256 1.00 90.38 171 ARG A O 1
ATOM 1345 N N . GLY A 1 172 ? 4.189 12.853 -7.118 1.00 86.94 172 GLY A N 1
ATOM 1346 C CA . GLY A 1 172 ? 5.124 13.965 -7.325 1.00 86.94 172 GLY A CA 1
ATOM 1347 C C . GLY A 1 172 ? 6.549 13.531 -7.702 1.00 86.94 172 GLY A C 1
ATOM 1348 O O . GLY A 1 172 ? 7.237 14.257 -8.414 1.00 86.94 172 GLY A O 1
ATOM 1349 N N . ASP A 1 173 ? 6.987 12.343 -7.275 1.00 84.81 173 ASP A N 1
ATOM 1350 C CA . ASP A 1 173 ? 8.323 11.807 -7.578 1.00 84.81 173 ASP A CA 1
ATOM 1351 C C . ASP A 1 173 ? 8.345 10.901 -8.820 1.00 84.81 173 ASP A C 1
ATOM 1353 O O . ASP A 1 173 ? 9.408 10.707 -9.414 1.00 84.81 173 ASP A O 1
ATOM 1357 N N . ALA A 1 174 ? 7.187 10.388 -9.249 1.00 85.62 174 ALA A N 1
ATOM 1358 C CA . ALA A 1 174 ? 7.066 9.450 -10.363 1.00 85.62 174 ALA A CA 1
ATOM 1359 C C . ALA A 1 174 ? 7.689 9.969 -11.662 1.00 85.62 174 ALA A C 1
ATOM 1361 O O . ALA A 1 174 ? 8.486 9.264 -12.280 1.00 85.62 174 ALA A O 1
ATOM 1362 N N . ALA A 1 175 ? 7.410 11.220 -12.037 1.00 83.75 175 ALA A N 1
ATOM 1363 C CA . ALA A 1 175 ? 7.988 11.821 -13.237 1.00 83.75 175 ALA A CA 1
ATOM 1364 C C . ALA A 1 175 ? 9.525 11.877 -13.178 1.00 83.75 175 ALA A C 1
ATOM 1366 O O . ALA A 1 175 ? 10.188 11.620 -14.176 1.00 83.75 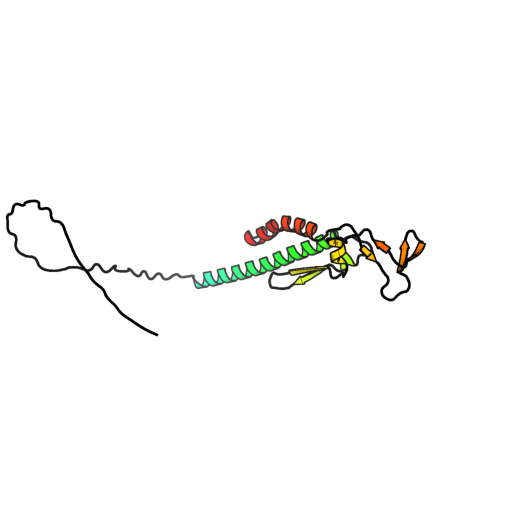175 ALA A O 1
ATOM 1367 N N . ARG A 1 176 ? 10.103 12.152 -11.999 1.00 85.75 176 ARG A N 1
ATOM 1368 C CA . ARG A 1 176 ? 11.560 12.211 -11.806 1.00 85.75 176 ARG A CA 1
ATOM 1369 C C . ARG A 1 176 ? 12.205 10.829 -11.924 1.00 85.75 176 ARG A C 1
ATOM 1371 O O . ARG A 1 176 ? 13.278 10.708 -12.508 1.00 85.75 176 ARG A O 1
ATOM 1378 N N . ILE A 1 177 ? 11.563 9.803 -11.364 1.00 83.62 177 ILE A N 1
ATOM 1379 C CA . ILE A 1 177 ? 12.048 8.416 -11.417 1.00 83.62 177 ILE A CA 1
ATOM 1380 C C . ILE A 1 177 ? 11.993 7.896 -12.858 1.00 83.62 177 ILE A C 1
ATOM 1382 O O . ILE A 1 177 ? 12.985 7.370 -13.354 1.00 83.62 177 ILE A O 1
ATOM 1386 N N . ILE A 1 178 ? 10.887 8.140 -13.566 1.00 81.69 178 ILE A N 1
ATOM 1387 C CA . ILE A 1 178 ? 10.735 7.753 -14.976 1.00 81.69 178 ILE A CA 1
ATOM 1388 C C . ILE A 1 178 ? 11.698 8.540 -15.877 1.00 81.69 178 ILE A C 1
ATOM 1390 O O . ILE A 1 178 ? 12.295 7.965 -16.778 1.00 81.69 178 ILE A O 1
ATOM 1394 N N . ALA A 1 179 ? 11.912 9.836 -15.635 1.00 81.75 179 ALA A N 1
ATOM 1395 C CA . ALA A 1 179 ? 12.844 10.628 -16.440 1.00 81.75 179 ALA A CA 1
ATOM 1396 C C . ALA A 1 179 ? 14.278 10.068 -16.402 1.00 81.75 179 ALA A C 1
ATOM 1398 O O . ALA A 1 179 ? 14.940 10.028 -17.436 1.00 81.75 179 ALA A O 1
ATOM 1399 N N . ARG A 1 180 ? 14.740 9.568 -15.245 1.00 82.81 180 ARG A N 1
ATOM 1400 C CA . ARG A 1 180 ? 16.061 8.918 -15.125 1.00 82.81 180 ARG A CA 1
ATOM 1401 C C . ARG A 1 180 ? 16.181 7.633 -15.941 1.00 82.81 180 ARG A C 1
ATOM 1403 O O . ARG A 1 180 ? 17.268 7.328 -16.412 1.00 82.81 180 ARG A O 1
ATOM 1410 N N . LEU A 1 181 ? 15.082 6.898 -16.112 1.00 79.50 181 LEU A N 1
ATOM 1411 C CA . LEU A 1 181 ? 15.048 5.710 -16.963 1.00 79.50 181 LEU A CA 1
ATOM 1412 C C . LEU A 1 181 ? 15.317 6.067 -18.430 1.00 79.50 181 LEU A C 1
ATOM 1414 O O . LEU A 1 181 ? 16.080 5.384 -19.104 1.00 79.50 181 LEU A O 1
ATOM 1418 N N . VAL A 1 182 ? 14.649 7.115 -18.919 1.00 71.81 182 VAL A N 1
ATOM 1419 C CA . VAL A 1 182 ? 14.624 7.466 -20.346 1.00 71.81 182 VAL A CA 1
ATOM 1420 C C . VAL A 1 182 ? 15.879 8.220 -20.767 1.00 71.81 182 VAL A C 1
ATOM 1422 O O . VAL A 1 182 ? 16.399 7.982 -21.851 1.00 71.81 182 VAL A O 1
ATOM 1425 N N . VAL A 1 183 ? 16.358 9.137 -19.927 1.00 71.31 183 VAL A N 1
ATOM 1426 C CA . VAL A 1 183 ? 17.466 10.037 -20.286 1.00 71.31 183 VAL A CA 1
ATOM 1427 C C . VAL A 1 183 ? 18.833 9.376 -20.071 1.00 71.31 183 VAL A C 1
ATOM 1429 O O . VAL A 1 183 ? 19.825 9.841 -20.622 1.00 71.31 183 VAL A O 1
ATOM 1432 N N . GLY A 1 184 ? 18.888 8.258 -19.337 1.00 58.19 184 GLY A N 1
ATOM 1433 C CA . GLY A 1 184 ? 20.152 7.720 -18.844 1.00 58.19 184 GLY A CA 1
ATOM 1434 C C . GLY A 1 184 ? 20.729 8.627 -17.753 1.00 58.19 184 GLY A C 1
ATOM 1435 O O . GLY A 1 184 ? 20.438 9.822 -17.688 1.00 58.19 184 GLY A O 1
ATOM 1436 N N . ALA A 1 185 ? 21.480 8.035 -16.830 1.00 48.72 185 ALA A N 1
ATOM 1437 C CA . ALA A 1 185 ? 22.299 8.803 -15.897 1.00 48.72 185 ALA A CA 1
ATOM 1438 C C . ALA A 1 185 ? 23.441 9.508 -16.640 1.00 48.72 185 ALA A C 1
ATOM 1440 O O . ALA A 1 185 ? 23.980 8.883 -17.582 1.00 48.72 185 ALA A O 1
#

Sequence (185 aa):
MEPRRDNADDQRRGALLSGSGPDRRQGEGESSEEAHQEDETVRIRARLEGLEELADELSALSLRLGRGAADSALQLASTFAEEARNRAPVRTGRLRDSITLRRAGDSTYIVEATAPYAGYVEYGSRPHTIEPRRARALRIEADGRTVYAQRVHHPGSAPRPFWRPALERVRGDAARIIARLVVGA

Solvent-accessible surface area (backbone atoms only — not comparable to full-atom values): 11864 Å² total; per-residue (Å²): 136,85,83,89,89,80,83,83,89,81,88,87,88,88,82,92,84,89,82,81,85,84,91,87,82,90,81,83,87,85,81,89,78,89,74,77,81,71,83,78,78,82,81,82,84,82,84,77,83,62,59,66,62,49,51,52,52,52,50,53,48,51,52,49,52,52,50,46,48,24,54,46,37,50,49,52,50,50,53,32,48,50,40,24,38,75,50,36,76,75,88,85,45,59,58,35,73,29,52,45,78,46,80,76,52,89,59,37,67,48,72,50,61,71,37,93,58,46,63,47,38,40,68,19,46,68,62,47,77,50,64,52,88,87,52,89,46,39,83,42,81,56,94,94,41,82,46,77,36,63,63,43,83,42,79,45,43,79,54,56,60,19,61,66,65,16,49,58,57,42,60,71,46,45,64,60,55,53,47,48,65,75,70,52,130

Foldseek 3Di:
DDDDDDDDDDDDDDDDDDDDDDDDDDDDDDDDDPDDPDPPDDDDDDDDDCPVVVVVVVVVLVVLLLVLLLVLLVVLQVLLLVQLLVQDDDDPSLQSVQWDWDDDDSSDIDTDRPPPCNVCQAAKFAWDKDADDPDCWDWDQDPNDTDTHRMDGRRITHHSHRNVVSVVVSVVCSVVSVVCSPVPD

Mean predicted aligned error: 15.14 Å